Protein AF-A0A9W7EUR8-F1 (afdb_monomer_lite)

pLDDT: mean 83.63, std 13.5, range [36.0, 95.94]

Foldseek 3Di:
DPPCVVVVVVVVLLVVLCVLCVVVVQQFALADDDDPCRVVVSSVQLVVLVVCCLPPVPVVQCDLNHSHQQSSLVSVVCSLCVLVVVLVCLVPPDPPPPPRDDSVVSCVVSVVVVVVVVVVVVVVVVPDDPVCPCRNNDPDHPQNVLVVVLVPDDLVVVVVNLVSCVSCVVCCVPPCVPRVLVSLDVCVVVCVVVVDPSPDPVSVLSDAPSSHDDVVSVVCCVVVVRDHDPPPPPDDPDPVVVVVVVVPD

Secondary structure (DSSP, 8-state):
--THHHHHHHHHHHHHHHHHHHHTT--S-SS---THHHHHHHHHHHHHHHHHHHHH--GGGGSTTTT-HHHHHHHHHHHHHHHHHHHHHHHHH---GGGPPPHHHHHHHHHHHHHHHHHHHHHHHHHS-GGGGGGGT----HHHHHHHHHHHS-TT-HHHHHHHHHH-THHHHHHIIIIIHHHHHHHHHHHHHH--TT--HHHHHHS-GGGS-HHHHHHHHHHH-PPP-GGG-SS---HHHHHHTSTT-

Sequence (249 aa):
MRTSWLLYFLGLDMCLFFLYKIARRDFFYWANFRGIVRLVGSLLLRFCTKFLVNFTMLIQMRHPQEVGGLPFLISILYSVVGTFGSVHLYANHYDGGNSKIDENTLHLVVGSLFAMWFISILTFASVIKRKYLHTFYDTVTASTYNRDWYLRLREDQDDVKSDLLLKHPDMYSRWGDQHVMPWTLNNWERWEEEKPIWFTDSWIEHVPNEYIPYDWRVKYKKTKGRVDNPKKRRGSVGVTELLVGEEER

Organism: NCBI:txid1606541

Structure (mmCIF, N/CA/C/O backbone):
data_AF-A0A9W7EUR8-F1
#
_entry.id   AF-A0A9W7EUR8-F1
#
loop_
_atom_site.group_PDB
_atom_site.id
_atom_site.type_symbol
_atom_site.label_atom_id
_atom_site.label_alt_id
_atom_site.label_comp_id
_atom_site.label_asym_id
_atom_site.label_entity_id
_atom_site.label_seq_id
_atom_site.pdbx_PDB_ins_code
_atom_site.Cartn_x
_atom_site.Cartn_y
_atom_site.Cartn_z
_atom_site.occupancy
_atom_site.B_iso_or_equiv
_atom_site.auth_seq_id
_atom_site.auth_comp_id
_atom_site.auth_asym_id
_atom_site.auth_atom_id
_atom_site.pdbx_PDB_model_num
ATOM 1 N N . MET A 1 1 ? 21.800 -23.368 -21.241 1.00 51.72 1 MET A N 1
ATOM 2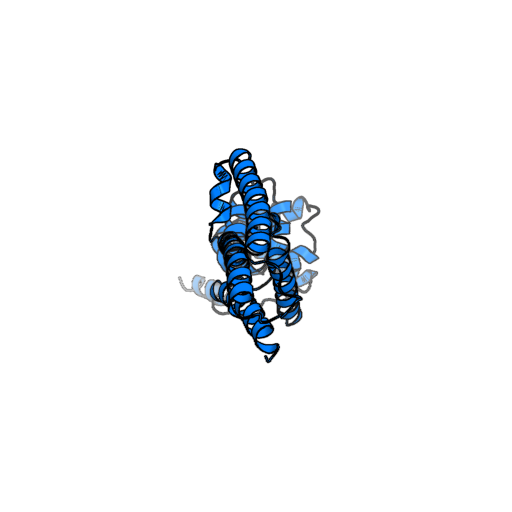 C CA . MET A 1 1 ? 21.737 -22.635 -19.954 1.00 51.72 1 MET A CA 1
ATOM 3 C C . MET A 1 1 ? 20.528 -23.120 -19.166 1.00 51.72 1 MET A C 1
ATOM 5 O O . MET A 1 1 ? 19.440 -23.134 -19.724 1.00 51.72 1 MET A O 1
ATOM 9 N N . ARG A 1 2 ? 20.698 -23.570 -17.913 1.00 53.62 2 ARG A N 1
ATOM 10 C CA . ARG A 1 2 ? 19.573 -24.003 -17.061 1.00 53.62 2 ARG A CA 1
ATOM 11 C C . ARG A 1 2 ? 18.630 -22.820 -16.819 1.00 53.62 2 ARG A C 1
ATOM 13 O O . ARG A 1 2 ? 19.047 -21.813 -16.257 1.00 53.62 2 ARG A O 1
ATOM 20 N N . THR A 1 3 ? 17.361 -22.969 -17.184 1.00 64.62 3 THR A N 1
ATOM 21 C CA . THR A 1 3 ? 16.274 -21.978 -17.044 1.00 64.62 3 THR A CA 1
ATOM 22 C C . THR A 1 3 ? 15.996 -21.551 -15.589 1.00 64.62 3 THR A C 1
ATOM 24 O O . THR A 1 3 ? 15.206 -20.648 -15.341 1.00 64.62 3 THR A O 1
ATOM 27 N N . SER A 1 4 ? 16.659 -22.175 -14.610 1.00 79.06 4 SER A N 1
ATOM 28 C CA . SER A 1 4 ? 16.483 -21.943 -13.172 1.00 79.06 4 SER A CA 1
ATOM 29 C C . SER A 1 4 ? 16.905 -20.547 -12.699 1.00 79.06 4 SER A C 1
ATOM 31 O O . SER A 1 4 ? 16.399 -20.087 -11.682 1.00 79.06 4 SER A O 1
ATOM 33 N N . TRP A 1 5 ? 17.796 -19.851 -13.414 1.00 80.94 5 TRP A N 1
ATOM 34 C CA . TRP A 1 5 ? 18.286 -18.530 -12.991 1.00 80.94 5 TRP A CA 1
ATOM 35 C C . TRP A 1 5 ? 17.163 -17.486 -12.895 1.00 80.94 5 TRP A C 1
ATOM 37 O O . TRP A 1 5 ? 17.135 -16.700 -11.951 1.00 80.94 5 TRP A O 1
ATOM 47 N N . LEU A 1 6 ? 16.200 -17.528 -13.821 1.00 79.44 6 LEU A N 1
ATOM 48 C CA . LEU A 1 6 ? 15.068 -16.603 -13.853 1.00 79.44 6 LEU A CA 1
ATOM 49 C C . LEU A 1 6 ? 14.124 -16.845 -12.669 1.00 79.44 6 LEU A C 1
ATOM 51 O O . LEU A 1 6 ? 13.630 -15.896 -12.064 1.00 79.44 6 LEU A O 1
ATOM 55 N N . LEU A 1 7 ? 13.938 -18.111 -12.282 1.00 83.56 7 LEU A N 1
ATOM 56 C CA . LEU A 1 7 ? 13.178 -18.473 -11.085 1.00 83.56 7 LEU A CA 1
ATOM 57 C C . LEU A 1 7 ? 13.863 -17.972 -9.813 1.00 83.56 7 LEU A C 1
ATOM 59 O O . LEU A 1 7 ? 13.186 -17.452 -8.931 1.00 83.56 7 LEU A O 1
ATOM 63 N N . TYR A 1 8 ? 15.191 -18.078 -9.721 1.00 87.56 8 TYR A N 1
ATOM 64 C CA . TYR A 1 8 ? 15.929 -17.531 -8.581 1.00 87.56 8 TYR A CA 1
ATOM 65 C C . TYR A 1 8 ? 15.846 -16.006 -8.526 1.00 87.56 8 TYR A C 1
ATOM 67 O O . TYR A 1 8 ? 15.645 -15.456 -7.448 1.00 87.56 8 TYR A O 1
ATOM 75 N N . PHE A 1 9 ? 15.940 -15.328 -9.670 1.00 84.38 9 PHE A N 1
ATOM 76 C CA . PHE A 1 9 ? 15.836 -13.872 -9.753 1.00 84.38 9 PHE A CA 1
ATOM 77 C C . PHE A 1 9 ? 14.458 -13.360 -9.309 1.00 84.38 9 PHE A C 1
ATOM 79 O O . PHE A 1 9 ? 14.376 -12.519 -8.413 1.00 84.38 9 PHE A O 1
ATOM 86 N N . LEU A 1 10 ? 13.377 -13.912 -9.871 1.00 85.19 10 LEU A N 1
ATOM 87 C CA . LEU A 1 10 ? 12.006 -13.541 -9.501 1.00 85.19 10 LEU A CA 1
ATOM 88 C C . LEU A 1 10 ? 11.659 -13.971 -8.068 1.00 85.19 10 LEU A C 1
ATOM 90 O O . LEU A 1 10 ? 10.996 -13.239 -7.333 1.00 85.19 10 LEU A O 1
ATOM 94 N N . GLY A 1 11 ? 12.124 -15.152 -7.657 1.00 88.81 11 GLY A N 1
ATOM 95 C CA . GLY A 1 11 ? 11.926 -15.668 -6.308 1.00 88.81 11 GLY A CA 1
ATOM 96 C C . GLY A 1 11 ? 12.620 -14.811 -5.252 1.00 88.81 11 GLY A C 1
ATOM 97 O O . GLY A 1 11 ? 12.035 -14.558 -4.203 1.00 88.81 11 GLY A O 1
ATOM 98 N N . LEU A 1 12 ? 13.829 -14.314 -5.530 1.00 90.88 12 LEU A N 1
ATOM 99 C CA . LEU A 1 12 ? 14.582 -13.470 -4.602 1.00 90.88 12 LEU A CA 1
ATOM 100 C C . LEU A 1 12 ? 13.865 -12.143 -4.318 1.00 90.88 12 LEU A C 1
ATOM 102 O O . LEU A 1 12 ? 13.745 -11.777 -3.151 1.00 90.88 12 LEU A O 1
ATOM 106 N N . ASP A 1 13 ? 13.346 -11.455 -5.342 1.00 90.00 13 ASP A N 1
ATOM 107 C CA . ASP A 1 13 ? 12.567 -10.213 -5.168 1.00 90.00 13 ASP A CA 1
ATOM 108 C C . ASP A 1 13 ? 11.333 -10.442 -4.277 1.00 90.00 13 ASP A C 1
ATOM 110 O O . ASP A 1 13 ? 11.107 -9.717 -3.303 1.00 90.00 13 ASP A O 1
ATOM 114 N N . MET A 1 14 ? 10.579 -11.510 -4.549 1.00 91.75 14 MET A N 1
ATOM 115 C CA . MET A 1 14 ? 9.406 -11.877 -3.751 1.00 91.75 14 MET A CA 1
ATOM 116 C C . MET A 1 14 ? 9.778 -12.229 -2.306 1.00 91.75 14 MET A C 1
ATOM 118 O O . MET A 1 14 ? 9.134 -11.762 -1.364 1.00 91.75 14 MET A O 1
ATOM 122 N N . CYS A 1 15 ? 10.843 -13.007 -2.109 1.00 92.00 15 CYS A N 1
ATOM 123 C CA . CYS A 1 15 ? 11.342 -13.365 -0.784 1.00 92.00 15 CYS A CA 1
ATOM 124 C C . CYS A 1 15 ? 11.775 -12.130 0.013 1.00 92.00 15 CYS A C 1
ATOM 126 O O . CYS A 1 15 ? 11.382 -11.990 1.171 1.00 92.00 15 CYS A O 1
ATOM 128 N N . LEU A 1 16 ? 12.531 -11.210 -0.592 1.00 92.31 16 LEU A N 1
ATOM 129 C CA . LEU A 1 16 ? 12.953 -9.966 0.058 1.00 92.31 16 LEU A CA 1
ATOM 130 C C . LEU A 1 16 ? 11.751 -9.095 0.440 1.00 92.31 16 LEU A C 1
ATOM 132 O O . LEU A 1 16 ? 11.716 -8.552 1.546 1.00 92.31 16 LEU A O 1
ATOM 136 N N . PHE A 1 17 ? 10.736 -9.012 -0.422 1.00 92.06 17 PHE A N 1
ATOM 137 C CA . PHE A 1 17 ? 9.494 -8.303 -0.116 1.00 92.06 17 PHE A CA 1
ATOM 138 C C . PHE A 1 17 ? 8.745 -8.920 1.075 1.00 92.06 17 PHE A C 1
ATOM 140 O O . PHE A 1 17 ? 8.320 -8.201 1.987 1.00 92.06 17 PHE A O 1
ATOM 147 N N . PHE A 1 18 ? 8.612 -10.247 1.120 1.00 92.88 18 PHE A N 1
ATOM 148 C CA . PHE A 1 18 ? 7.973 -10.915 2.253 1.00 92.88 18 PHE A CA 1
ATOM 149 C C . PHE A 1 18 ? 8.774 -10.756 3.542 1.00 92.88 18 PHE A C 1
ATOM 151 O O . PHE A 1 18 ? 8.187 -10.428 4.573 1.00 92.88 18 PHE A O 1
ATOM 158 N N . LEU A 1 19 ? 10.099 -10.906 3.492 1.00 92.81 19 LEU A N 1
ATOM 159 C CA . LEU A 1 19 ? 10.977 -10.670 4.640 1.00 92.81 19 LEU A CA 1
ATOM 160 C C . LEU A 1 19 ? 10.837 -9.239 5.162 1.00 92.81 19 LEU A C 1
ATOM 162 O O . LEU A 1 19 ? 10.690 -9.043 6.367 1.00 92.81 19 LEU A O 1
ATOM 166 N N . TYR A 1 20 ? 10.787 -8.249 4.269 1.00 91.25 20 TYR A N 1
ATOM 167 C CA . TYR A 1 20 ? 10.537 -6.855 4.627 1.00 91.25 20 TYR A CA 1
ATOM 168 C C . TYR A 1 20 ? 9.201 -6.681 5.371 1.00 91.25 20 TYR A C 1
ATOM 170 O O . TYR A 1 20 ? 9.154 -6.040 6.426 1.00 91.25 20 TYR A O 1
ATOM 178 N N . LYS A 1 21 ? 8.113 -7.278 4.869 1.00 90.50 21 LYS A N 1
ATOM 179 C CA . LYS A 1 21 ? 6.789 -7.196 5.511 1.00 90.50 21 LYS A CA 1
ATOM 180 C C . LYS A 1 21 ? 6.738 -7.946 6.847 1.00 90.50 21 LYS A C 1
ATOM 182 O O . LYS A 1 21 ? 6.126 -7.454 7.797 1.00 90.50 21 LYS A O 1
ATOM 187 N N . ILE A 1 22 ? 7.401 -9.097 6.954 1.00 90.38 22 ILE A N 1
ATOM 188 C CA . ILE A 1 22 ? 7.490 -9.880 8.196 1.00 90.38 22 ILE A CA 1
ATOM 189 C C . ILE A 1 22 ? 8.296 -9.121 9.253 1.00 90.38 22 ILE A C 1
ATOM 191 O O . ILE A 1 22 ? 7.820 -8.973 10.380 1.00 90.38 22 ILE A O 1
ATOM 195 N N . ALA A 1 23 ? 9.459 -8.570 8.890 1.00 89.69 23 ALA A N 1
ATOM 196 C CA . ALA A 1 23 ? 10.315 -7.804 9.797 1.00 89.69 23 ALA A CA 1
ATOM 197 C C . ALA A 1 23 ? 9.580 -6.603 10.413 1.00 89.69 23 ALA A C 1
ATOM 199 O O . ALA A 1 23 ? 9.757 -6.288 11.588 1.00 89.69 23 ALA A O 1
ATOM 200 N N . ARG A 1 24 ? 8.683 -5.972 9.646 1.00 85.81 24 ARG A N 1
ATOM 201 C CA . ARG A 1 24 ? 7.856 -4.843 10.102 1.00 85.81 24 ARG A CA 1
ATOM 202 C C . ARG A 1 24 ? 6.551 -5.248 10.790 1.00 85.81 24 ARG A C 1
ATOM 204 O O . ARG A 1 24 ? 5.761 -4.377 11.154 1.00 85.81 24 ARG A O 1
ATOM 211 N N . ARG A 1 25 ? 6.312 -6.551 10.981 1.00 83.94 25 ARG A N 1
ATOM 212 C CA . ARG A 1 25 ? 5.059 -7.102 11.526 1.00 83.94 25 ARG A CA 1
ATOM 213 C C . ARG A 1 25 ? 3.824 -6.610 10.752 1.00 83.94 25 ARG A C 1
ATOM 215 O O . ARG A 1 25 ? 2.797 -6.320 11.362 1.00 83.94 25 ARG A O 1
ATOM 222 N N . ASP A 1 26 ? 3.943 -6.504 9.430 1.00 84.50 26 ASP A N 1
ATOM 223 C CA . ASP A 1 26 ? 2.929 -5.975 8.500 1.00 84.50 26 ASP A CA 1
ATOM 224 C C . ASP A 1 26 ? 2.563 -6.996 7.403 1.00 84.50 26 ASP A C 1
ATOM 226 O O . ASP A 1 26 ? 2.129 -6.666 6.300 1.00 84.50 26 ASP A O 1
ATOM 230 N N . PHE A 1 27 ? 2.799 -8.280 7.677 1.00 84.50 27 PHE A N 1
ATOM 231 C CA . PHE A 1 27 ? 2.571 -9.340 6.700 1.00 84.50 27 PHE A CA 1
ATOM 232 C C . PHE A 1 27 ? 1.080 -9.596 6.456 1.00 84.50 27 PHE A C 1
ATOM 234 O O . PHE A 1 27 ? 0.645 -9.727 5.311 1.00 84.50 27 PHE A O 1
ATOM 241 N N . PHE A 1 28 ? 0.292 -9.638 7.532 1.00 83.94 28 PHE A N 1
ATOM 242 C CA . PHE A 1 28 ? -1.125 -9.961 7.446 1.00 83.94 28 PHE A CA 1
ATOM 243 C C . PHE A 1 28 ? -1.899 -8.887 6.683 1.00 83.94 28 PHE A C 1
ATOM 245 O O . PHE A 1 28 ? -1.690 -7.691 6.881 1.00 83.94 28 PHE A O 1
ATOM 252 N N . TYR A 1 29 ? -2.774 -9.339 5.792 1.00 81.31 29 TYR A N 1
ATOM 253 C CA . TYR A 1 29 ? -3.649 -8.471 5.021 1.00 81.31 29 TYR A CA 1
ATOM 254 C C . TYR A 1 29 ? -4.778 -7.918 5.900 1.00 81.31 29 TYR A C 1
ATOM 256 O O . TYR A 1 29 ? -5.043 -8.442 6.985 1.00 81.31 29 TYR A O 1
ATOM 264 N N . TRP A 1 30 ? -5.434 -6.852 5.440 1.00 73.81 30 TRP A N 1
ATOM 265 C CA . TRP A 1 30 ? -6.499 -6.185 6.195 1.00 73.81 30 TRP A CA 1
ATOM 266 C C . TRP A 1 30 ? -7.770 -7.032 6.333 1.00 73.81 30 TRP A C 1
ATOM 268 O O . TRP A 1 30 ? -8.560 -6.810 7.236 1.00 73.81 30 TRP A O 1
ATOM 278 N N . ALA A 1 31 ? -7.984 -8.022 5.467 1.00 71.62 31 ALA A N 1
ATOM 279 C CA . ALA A 1 31 ? -9.118 -8.925 5.602 1.00 71.62 31 ALA A CA 1
ATOM 280 C C . ALA A 1 31 ? -8.925 -9.861 6.813 1.00 71.62 31 ALA A C 1
ATOM 282 O O . ALA A 1 31 ? -7.999 -10.679 6.863 1.00 71.62 31 ALA A O 1
ATOM 283 N N . ASN A 1 32 ? -9.809 -9.732 7.804 1.00 69.00 32 ASN A N 1
ATOM 284 C CA . ASN A 1 32 ? -9.744 -10.476 9.056 1.00 69.00 32 ASN A CA 1
ATOM 285 C C . ASN A 1 32 ? -10.281 -11.910 8.897 1.00 69.00 32 ASN A C 1
ATOM 287 O O . ASN A 1 32 ? -11.456 -12.185 9.130 1.00 69.00 32 ASN A O 1
ATOM 291 N N . PHE A 1 33 ? -9.404 -12.840 8.521 1.00 74.50 33 PHE A N 1
ATOM 292 C CA . PHE A 1 33 ? -9.697 -14.276 8.549 1.00 74.50 33 PHE A CA 1
ATOM 293 C C . PHE A 1 33 ? -9.166 -14.925 9.837 1.00 74.50 33 PHE A C 1
ATOM 295 O O . PHE A 1 33 ? -8.149 -14.502 10.393 1.00 74.50 33 PHE A O 1
ATOM 302 N N . ARG A 1 34 ? -9.828 -15.986 10.317 1.00 73.38 34 ARG A N 1
ATOM 303 C CA . ARG A 1 34 ? -9.401 -16.741 11.510 1.00 73.38 34 ARG A CA 1
ATOM 304 C C . ARG A 1 34 ? -8.427 -17.872 11.130 1.00 73.38 34 ARG A C 1
ATOM 306 O O . ARG A 1 34 ? -8.598 -18.544 10.117 1.00 73.38 34 ARG A O 1
ATOM 313 N N . GLY A 1 35 ? -7.409 -18.103 11.965 1.00 78.19 35 GLY A N 1
ATOM 314 C CA . GLY A 1 35 ? -6.506 -19.260 11.861 1.00 78.19 35 GLY A CA 1
ATOM 315 C C . GLY A 1 35 ? -5.587 -19.269 10.629 1.00 78.19 35 GLY A C 1
ATOM 316 O O . GLY A 1 35 ? -5.096 -18.227 10.195 1.00 78.19 35 GLY A O 1
ATOM 317 N N . ILE A 1 36 ? -5.335 -20.462 10.072 1.00 83.56 36 ILE A N 1
ATOM 318 C CA . ILE A 1 36 ? -4.386 -20.673 8.961 1.00 83.56 36 ILE A CA 1
ATOM 319 C C . ILE A 1 36 ? -4.816 -19.975 7.663 1.00 83.56 36 ILE A C 1
ATOM 321 O O . ILE A 1 36 ? -3.972 -19.549 6.877 1.00 83.56 36 ILE A O 1
ATOM 325 N N . VAL A 1 37 ? -6.126 -19.772 7.483 1.00 85.31 37 VAL A N 1
ATOM 326 C CA . VAL A 1 37 ? -6.707 -19.053 6.339 1.00 85.31 37 VAL A CA 1
ATOM 327 C C . VAL A 1 37 ? -6.176 -17.624 6.270 1.00 85.31 37 VAL A C 1
ATOM 329 O O . VAL A 1 37 ? -5.901 -17.122 5.185 1.00 85.31 37 VAL A O 1
ATOM 332 N N . ARG A 1 38 ? -5.931 -16.987 7.424 1.00 83.75 38 ARG A N 1
ATOM 333 C CA . ARG A 1 38 ? -5.317 -15.654 7.486 1.00 83.75 38 ARG A CA 1
ATOM 334 C C . ARG A 1 38 ? -3.925 -15.641 6.878 1.00 83.75 38 ARG A C 1
ATOM 336 O O . ARG A 1 38 ? -3.586 -14.707 6.159 1.00 83.75 38 ARG A O 1
ATOM 343 N N . LEU A 1 39 ? -3.119 -16.656 7.183 1.00 85.81 39 LEU A N 1
ATOM 344 C CA . LEU A 1 39 ? -1.749 -16.763 6.693 1.00 85.81 39 LEU A CA 1
ATOM 345 C C . LEU A 1 39 ? -1.736 -17.009 5.183 1.00 85.81 39 LEU A C 1
ATOM 347 O O . LEU A 1 39 ? -1.098 -16.252 4.456 1.00 85.81 39 LEU A O 1
ATOM 351 N N . VAL A 1 40 ? -2.477 -18.021 4.723 1.00 89.06 40 VAL A N 1
ATOM 352 C CA . VAL A 1 40 ? -2.541 -18.398 3.303 1.00 89.06 40 VAL A CA 1
ATOM 353 C C . VAL A 1 40 ? -3.157 -17.277 2.468 1.00 89.06 40 VAL A C 1
ATOM 355 O O . VAL A 1 40 ? -2.580 -16.879 1.460 1.00 89.06 40 VAL A O 1
ATOM 358 N N . GLY A 1 41 ? -4.277 -16.707 2.917 1.00 88.62 41 GLY A N 1
ATOM 359 C CA . GLY A 1 41 ? -4.938 -15.595 2.238 1.00 88.62 41 GLY A CA 1
ATOM 360 C C . GLY A 1 41 ? -4.051 -14.353 2.161 1.00 88.62 41 GLY A C 1
ATOM 361 O O . GLY A 1 41 ? -3.939 -13.749 1.098 1.00 88.62 41 GLY A O 1
ATOM 362 N N . SER A 1 42 ? -3.348 -14.012 3.248 1.00 88.88 42 SER A N 1
ATOM 363 C CA . SER A 1 42 ? -2.397 -12.892 3.225 1.00 88.88 42 SER A CA 1
ATOM 364 C C . SER A 1 42 ? -1.247 -13.158 2.261 1.00 88.88 42 SER A C 1
ATOM 366 O O . SER A 1 42 ? -0.905 -12.278 1.483 1.00 88.88 42 SER A O 1
ATOM 368 N N . LEU A 1 43 ? -0.672 -14.363 2.268 1.00 91.62 43 LEU A N 1
ATOM 369 C CA . LEU A 1 43 ? 0.427 -14.717 1.372 1.00 91.62 43 LEU A CA 1
ATOM 370 C C . LEU A 1 43 ? 0.015 -14.611 -0.102 1.00 91.62 43 LEU A C 1
ATOM 372 O O . LEU A 1 43 ? 0.728 -13.983 -0.881 1.00 91.62 43 LEU A O 1
ATOM 376 N N . LEU A 1 44 ? -1.147 -15.160 -0.468 1.00 92.19 44 LEU A N 1
ATOM 377 C CA . LEU A 1 44 ? -1.661 -15.109 -1.839 1.00 92.19 44 LEU A CA 1
ATOM 378 C C . LEU A 1 44 ? -1.973 -13.678 -2.281 1.00 92.19 44 LEU A C 1
ATOM 380 O O . LEU A 1 44 ? -1.507 -13.254 -3.334 1.00 92.19 44 LEU A O 1
ATOM 384 N N . LEU A 1 45 ? -2.701 -12.905 -1.471 1.00 91.00 45 LEU A N 1
ATOM 385 C CA . LEU A 1 45 ? -3.048 -11.525 -1.821 1.00 91.00 45 LEU A CA 1
ATOM 386 C C . LEU A 1 45 ? -1.801 -10.643 -1.931 1.00 91.00 45 LEU A C 1
ATOM 388 O O . LEU A 1 45 ? -1.680 -9.875 -2.881 1.00 91.00 45 LEU A O 1
ATOM 392 N N . ARG A 1 46 ? -0.833 -10.797 -1.019 1.00 91.56 46 ARG A N 1
ATOM 393 C CA . ARG A 1 46 ? 0.452 -10.079 -1.066 1.00 91.56 46 ARG A CA 1
ATOM 394 C C . ARG A 1 46 ? 1.293 -10.480 -2.279 1.00 91.56 46 ARG A C 1
ATOM 396 O O . ARG A 1 46 ? 1.950 -9.623 -2.864 1.00 91.56 46 ARG A O 1
ATOM 403 N N . PHE A 1 47 ? 1.270 -11.757 -2.661 1.00 92.75 47 PHE A N 1
ATOM 404 C CA . PHE A 1 47 ? 1.918 -12.229 -3.882 1.00 92.75 47 PHE A CA 1
ATOM 405 C C . PHE A 1 47 ? 1.282 -11.587 -5.116 1.00 92.75 47 PHE A C 1
ATOM 407 O O . PHE A 1 47 ? 1.989 -10.994 -5.925 1.00 92.75 47 PHE A O 1
ATOM 414 N N . CYS A 1 48 ? -0.048 -11.641 -5.233 1.00 92.38 48 CYS A N 1
ATOM 415 C CA . CYS A 1 48 ? -0.777 -11.043 -6.349 1.00 92.38 48 CYS A CA 1
ATOM 416 C C . CYS A 1 48 ? -0.525 -9.535 -6.450 1.00 92.38 48 CYS A C 1
ATOM 418 O O . CYS A 1 48 ? -0.257 -9.037 -7.540 1.00 92.38 48 CYS A O 1
ATOM 420 N N . THR A 1 49 ? -0.557 -8.801 -5.336 1.00 91.44 49 THR A N 1
ATOM 421 C CA . THR A 1 49 ? -0.344 -7.346 -5.356 1.00 91.44 49 THR A CA 1
ATOM 422 C C . THR A 1 49 ? 1.093 -6.987 -5.716 1.00 91.44 49 THR A C 1
ATOM 424 O O . THR A 1 49 ? 1.295 -6.108 -6.554 1.00 91.44 49 THR A O 1
ATOM 427 N N . LYS A 1 50 ? 2.100 -7.695 -5.181 1.00 92.06 50 LYS A N 1
ATOM 428 C CA . LYS A 1 50 ? 3.503 -7.491 -5.584 1.00 92.06 50 LYS A CA 1
ATOM 429 C C . LYS A 1 50 ? 3.739 -7.872 -7.044 1.00 92.06 50 LYS A C 1
ATOM 431 O O . LYS A 1 50 ? 4.433 -7.145 -7.748 1.00 92.06 50 LYS A O 1
ATOM 436 N N . PHE A 1 51 ? 3.133 -8.962 -7.514 1.00 91.81 51 PHE A N 1
ATOM 437 C CA . PHE A 1 51 ? 3.198 -9.386 -8.911 1.00 91.81 51 PHE A CA 1
ATOM 438 C C . PHE A 1 51 ? 2.635 -8.297 -9.828 1.00 91.81 51 PHE A C 1
ATOM 440 O O . PHE A 1 51 ? 3.328 -7.836 -10.728 1.00 91.81 51 PHE A O 1
ATOM 447 N N . LEU A 1 52 ? 1.427 -7.803 -9.546 1.00 92.62 52 LEU A N 1
ATOM 448 C CA . LEU A 1 52 ? 0.819 -6.709 -10.306 1.00 92.62 52 LEU A CA 1
ATOM 449 C C . LEU A 1 52 ? 1.704 -5.459 -10.308 1.00 92.62 52 LEU A C 1
ATOM 451 O O . LEU A 1 52 ? 1.950 -4.891 -11.366 1.00 92.62 52 LEU A O 1
ATOM 455 N N . VAL A 1 53 ? 2.246 -5.058 -9.154 1.00 92.25 53 VAL A N 1
ATOM 456 C CA . VAL A 1 53 ? 3.153 -3.901 -9.080 1.00 92.25 53 VAL A CA 1
ATOM 457 C C . VAL A 1 53 ? 4.404 -4.093 -9.933 1.00 92.25 53 VAL A C 1
ATOM 459 O O . VAL A 1 53 ? 4.805 -3.146 -10.605 1.00 92.25 53 VAL A O 1
ATOM 462 N N . ASN A 1 54 ? 4.983 -5.293 -9.963 1.00 89.31 54 ASN A N 1
ATOM 463 C CA . ASN A 1 54 ? 6.172 -5.573 -10.765 1.00 89.31 54 ASN A CA 1
ATOM 464 C C . ASN A 1 54 ? 5.920 -5.461 -12.276 1.00 89.31 54 ASN A C 1
ATOM 466 O O . ASN A 1 54 ? 6.806 -5.015 -12.995 1.00 89.31 54 ASN A O 1
ATOM 470 N N . PHE A 1 55 ? 4.739 -5.856 -12.763 1.00 87.00 55 PHE A N 1
ATOM 471 C CA . PHE A 1 55 ? 4.458 -5.877 -14.206 1.00 87.00 55 PHE A CA 1
ATOM 472 C C . PHE A 1 55 ? 3.742 -4.631 -14.718 1.00 87.00 55 PHE A C 1
ATOM 474 O O . PHE A 1 55 ? 3.991 -4.196 -15.838 1.00 87.00 55 PHE A O 1
ATOM 481 N N . THR A 1 56 ? 2.837 -4.063 -13.925 1.00 88.81 56 THR A N 1
ATOM 482 C CA . THR A 1 56 ? 1.964 -2.971 -14.373 1.00 88.81 56 THR A CA 1
ATOM 483 C C . THR A 1 56 ? 2.254 -1.656 -13.673 1.00 88.81 56 THR A C 1
ATOM 485 O O . THR A 1 56 ? 1.688 -0.635 -14.058 1.00 88.81 56 THR A O 1
ATOM 488 N N . MET A 1 57 ? 3.083 -1.664 -12.622 1.00 87.88 57 MET A N 1
ATOM 489 C CA . MET A 1 57 ? 3.456 -0.462 -11.876 1.00 87.88 57 MET A CA 1
ATOM 490 C C . MET A 1 57 ? 2.233 0.333 -11.376 1.00 87.88 57 MET A C 1
ATOM 492 O O . MET A 1 57 ? 2.224 1.565 -11.346 1.00 87.88 57 MET A O 1
ATOM 496 N N . LEU A 1 58 ? 1.164 -0.376 -10.990 1.00 89.81 58 LEU A N 1
ATOM 497 C CA . LEU A 1 58 ? -0.110 0.237 -10.620 1.00 89.81 58 LEU A CA 1
ATOM 498 C C . LEU A 1 58 ? 0.051 1.136 -9.382 1.00 89.81 58 LEU A C 1
ATOM 500 O O . LEU A 1 58 ? 0.186 0.651 -8.259 1.00 89.81 58 LEU A O 1
ATOM 504 N N . ILE A 1 59 ? -0.022 2.456 -9.584 1.00 87.62 59 ILE A N 1
ATOM 505 C CA . ILE A 1 59 ? 0.249 3.471 -8.546 1.00 87.62 59 ILE A CA 1
ATOM 506 C C . ILE A 1 59 ? -0.684 3.332 -7.332 1.00 87.62 59 ILE A C 1
ATOM 508 O O . ILE A 1 59 ? -0.295 3.652 -6.210 1.00 87.62 59 ILE A O 1
ATOM 512 N N . GLN A 1 60 ? -1.904 2.821 -7.520 1.00 86.94 60 GLN A N 1
ATOM 513 C CA . GLN A 1 60 ? -2.869 2.624 -6.430 1.00 86.94 60 GLN A CA 1
ATOM 514 C C . GLN A 1 60 ? -2.358 1.647 -5.356 1.00 86.94 60 GLN A C 1
ATOM 516 O O . GLN A 1 60 ? -2.619 1.843 -4.170 1.00 86.94 60 GLN A O 1
ATOM 521 N N . MET A 1 61 ? -1.540 0.662 -5.741 1.00 88.44 61 MET A N 1
ATOM 522 C CA . MET A 1 61 ? -0.978 -0.344 -4.828 1.00 88.44 61 MET A CA 1
ATOM 523 C C . MET A 1 61 ? 0.148 0.202 -3.930 1.00 88.44 61 MET A C 1
ATOM 525 O O . MET A 1 61 ? 0.665 -0.513 -3.072 1.00 88.44 61 MET A O 1
ATOM 529 N N . ARG A 1 62 ? 0.505 1.486 -4.074 1.00 89.25 62 ARG A N 1
ATOM 530 C CA . ARG A 1 62 ? 1.423 2.219 -3.183 1.00 89.25 62 ARG A CA 1
ATOM 531 C C . ARG A 1 62 ? 0.867 2.389 -1.765 1.00 89.25 62 ARG A C 1
ATOM 533 O O . ARG A 1 62 ? 1.614 2.730 -0.851 1.00 89.25 62 ARG A O 1
ATOM 540 N N . HIS A 1 63 ? -0.438 2.204 -1.569 1.00 88.94 63 HIS A N 1
ATOM 541 C CA . HIS A 1 63 ? -1.071 2.385 -0.265 1.00 88.94 63 HIS A CA 1
ATOM 542 C C . HIS A 1 63 ? -0.351 1.572 0.839 1.00 88.94 63 HIS A C 1
ATOM 544 O O . HIS A 1 63 ? 0.026 0.428 0.578 1.00 88.94 63 HIS A O 1
ATOM 550 N N . PRO A 1 64 ? -0.157 2.103 2.069 1.00 88.75 64 PRO A N 1
ATOM 551 C CA . PRO A 1 64 ? 0.545 1.389 3.146 1.00 88.75 64 PRO A CA 1
ATOM 552 C C . PRO A 1 64 ? -0.042 0.014 3.483 1.00 88.75 64 PRO A C 1
ATOM 554 O O . PRO A 1 64 ? 0.695 -0.898 3.850 1.00 88.75 64 PRO A O 1
ATOM 557 N N . GLN A 1 65 ? -1.358 -0.152 3.314 1.00 87.31 65 GLN A N 1
ATOM 558 C CA . GLN A 1 65 ? -2.035 -1.439 3.509 1.00 87.31 65 GLN A CA 1
ATOM 559 C C . GLN A 1 65 ? -1.707 -2.468 2.417 1.00 87.31 65 GLN A C 1
ATOM 561 O O . GLN A 1 65 ? -1.850 -3.661 2.667 1.00 87.31 65 GLN A O 1
ATOM 566 N N . GLU A 1 66 ? -1.214 -2.031 1.257 1.00 89.44 66 GLU A N 1
ATOM 567 C CA . GLU A 1 66 ? -0.788 -2.853 0.121 1.00 89.44 66 GLU A CA 1
ATOM 568 C C . GLU A 1 66 ? 0.745 -3.007 0.118 1.00 89.44 66 GLU A C 1
ATOM 570 O O . GLU A 1 66 ? 1.334 -3.527 1.074 1.00 89.44 66 GLU A O 1
ATOM 575 N N . VAL A 1 67 ? 1.434 -2.559 -0.932 1.00 90.81 67 VAL A N 1
ATOM 576 C CA . VAL A 1 67 ? 2.892 -2.690 -1.054 1.00 90.81 67 VAL A CA 1
ATOM 577 C C . VAL A 1 67 ? 3.616 -1.670 -0.168 1.00 90.81 67 VAL A C 1
ATOM 579 O O . VAL A 1 67 ? 4.625 -2.007 0.455 1.00 90.81 67 VAL A O 1
ATOM 582 N N . GLY A 1 68 ? 3.050 -0.470 -0.019 1.00 89.94 68 GLY A N 1
ATOM 583 C CA . GLY A 1 68 ? 3.669 0.668 0.663 1.00 89.94 68 GLY A CA 1
ATOM 584 C C . GLY A 1 68 ? 4.563 1.502 -0.259 1.00 89.94 68 GLY A C 1
ATOM 585 O O . GLY A 1 68 ? 4.964 1.049 -1.330 1.00 89.94 68 GLY A O 1
ATOM 586 N N . GLY A 1 69 ? 4.883 2.727 0.171 1.00 89.94 69 GLY A N 1
ATOM 587 C CA . GLY A 1 69 ? 5.635 3.705 -0.624 1.00 89.94 69 GLY A CA 1
ATOM 588 C C . GLY A 1 69 ? 7.026 3.215 -1.017 1.00 89.94 69 GLY A C 1
ATOM 589 O O . GLY A 1 69 ? 7.298 2.984 -2.194 1.00 89.94 69 GLY A O 1
ATOM 590 N N . LEU A 1 70 ? 7.898 2.989 -0.032 1.00 90.69 70 LEU A N 1
ATOM 591 C CA . LEU A 1 70 ? 9.284 2.599 -0.303 1.00 90.69 70 LEU A CA 1
ATOM 592 C C . LEU A 1 70 ? 9.425 1.305 -1.143 1.00 90.69 70 LEU A C 1
ATOM 594 O O . LEU A 1 70 ? 10.173 1.334 -2.120 1.00 90.69 70 LEU A O 1
ATOM 598 N N . PRO A 1 71 ? 8.729 0.184 -0.854 1.00 91.12 71 PRO A N 1
ATOM 599 C CA . PRO A 1 71 ? 8.839 -1.018 -1.686 1.00 91.12 71 PRO A CA 1
ATOM 600 C C . PRO A 1 71 ? 8.274 -0.825 -3.097 1.00 91.12 71 PRO A C 1
ATOM 602 O O . PRO A 1 71 ? 8.777 -1.431 -4.045 1.00 91.12 71 PRO A O 1
ATOM 605 N N . PHE A 1 72 ? 7.269 0.044 -3.259 1.00 92.62 72 P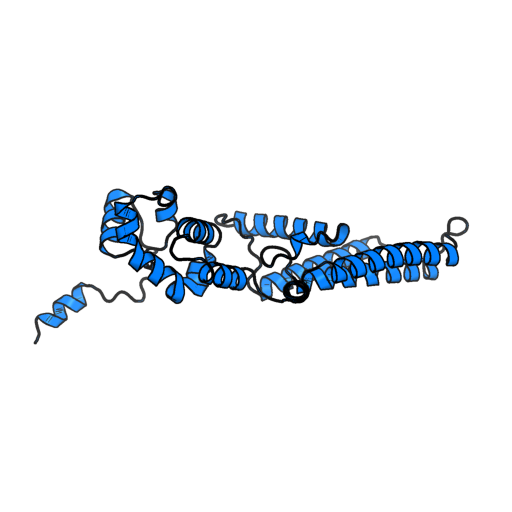HE A N 1
ATOM 606 C CA . PHE A 1 72 ? 6.794 0.453 -4.577 1.00 92.62 72 PHE A CA 1
ATOM 607 C C . PHE A 1 72 ? 7.914 1.168 -5.339 1.00 92.62 72 PHE A C 1
ATOM 609 O O . PHE A 1 72 ? 8.269 0.714 -6.420 1.00 92.62 72 PHE A O 1
ATOM 616 N N . LEU A 1 73 ? 8.550 2.190 -4.750 1.00 91.94 73 LEU A N 1
ATOM 617 C CA . LEU A 1 73 ? 9.673 2.912 -5.365 1.00 91.94 73 LEU A CA 1
ATOM 618 C C . LEU A 1 73 ? 10.848 1.989 -5.724 1.00 91.94 73 LEU A C 1
ATOM 620 O O . LEU A 1 73 ? 11.410 2.104 -6.810 1.00 91.94 73 LEU A O 1
ATOM 624 N N . ILE A 1 74 ? 11.198 1.042 -4.851 1.00 91.44 74 ILE A N 1
ATOM 625 C CA . ILE A 1 74 ? 12.238 0.044 -5.142 1.00 91.44 74 ILE A CA 1
ATOM 626 C C . ILE A 1 74 ? 11.844 -0.812 -6.351 1.00 91.44 74 ILE A C 1
ATOM 628 O O . ILE A 1 74 ? 12.690 -1.069 -7.199 1.00 91.44 74 ILE A O 1
ATOM 632 N N . SER A 1 75 ? 10.570 -1.196 -6.479 1.00 91.81 75 SER A N 1
ATOM 633 C CA . SER A 1 75 ? 10.079 -1.975 -7.628 1.00 91.81 75 SER A CA 1
ATOM 634 C C . SER A 1 75 ? 10.163 -1.180 -8.940 1.00 91.81 75 SER A C 1
ATOM 636 O O . SER A 1 75 ? 10.503 -1.746 -9.980 1.00 91.81 75 SER A O 1
ATOM 638 N N . ILE A 1 76 ? 9.939 0.141 -8.890 1.00 91.00 76 ILE A N 1
ATOM 639 C CA . ILE A 1 76 ? 10.171 1.046 -10.029 1.00 91.00 76 ILE A CA 1
ATOM 640 C C . ILE A 1 76 ? 11.637 0.990 -10.461 1.00 91.00 76 ILE A C 1
ATOM 642 O O . ILE A 1 76 ? 11.939 0.709 -11.619 1.00 91.00 76 ILE A O 1
ATOM 646 N N . LEU A 1 77 ? 12.546 1.257 -9.520 1.00 91.44 77 LEU A N 1
ATOM 647 C CA . LEU A 1 77 ? 13.981 1.316 -9.793 1.00 91.44 77 LEU A CA 1
ATOM 648 C C . LEU A 1 77 ? 14.499 -0.029 -10.294 1.00 91.44 77 LEU A C 1
ATOM 650 O O . LEU A 1 77 ? 15.234 -0.083 -11.275 1.00 91.44 77 LEU A O 1
ATOM 654 N N . TYR A 1 78 ? 14.059 -1.113 -9.662 1.00 90.75 78 TYR A N 1
ATOM 655 C CA . TYR A 1 78 ? 14.368 -2.472 -10.074 1.00 90.75 78 TYR A CA 1
ATOM 656 C C . TYR A 1 78 ? 13.925 -2.753 -11.513 1.00 90.75 78 TYR A C 1
ATOM 658 O O . TYR A 1 78 ? 14.695 -3.329 -12.274 1.00 90.75 78 TYR A O 1
ATOM 666 N N . SER A 1 79 ? 12.740 -2.292 -11.922 1.00 90.12 79 SER A N 1
ATOM 667 C CA . SER A 1 79 ? 12.246 -2.477 -13.294 1.00 90.12 79 SER A CA 1
ATOM 668 C C . SER A 1 79 ? 13.069 -1.684 -14.316 1.00 90.12 79 SER A C 1
ATOM 670 O O . SER A 1 79 ? 13.402 -2.205 -15.381 1.00 90.12 79 SER A O 1
ATOM 672 N N . VAL A 1 80 ? 13.469 -0.452 -13.981 1.00 91.06 80 VAL A N 1
ATOM 673 C CA . VAL A 1 80 ? 14.345 0.370 -14.834 1.00 91.06 80 VAL A CA 1
ATOM 674 C C . VAL A 1 80 ? 15.715 -0.287 -14.991 1.00 91.06 80 VAL A C 1
ATOM 676 O O . VAL A 1 80 ? 16.152 -0.539 -16.113 1.00 91.06 80 VAL A O 1
ATOM 679 N N . VAL A 1 81 ? 16.374 -0.622 -13.878 1.00 91.88 81 VAL A N 1
ATOM 680 C CA . VAL A 1 81 ? 17.695 -1.270 -13.897 1.00 91.88 81 VAL A CA 1
ATOM 681 C C . VAL A 1 81 ? 17.623 -2.633 -14.583 1.00 91.88 81 VAL A C 1
ATOM 683 O O . VAL A 1 81 ? 18.493 -2.958 -15.386 1.00 91.88 81 VAL A O 1
ATOM 686 N N . GLY A 1 82 ? 16.569 -3.409 -14.324 1.00 89.56 82 GLY A N 1
ATOM 687 C CA . GLY A 1 82 ? 16.336 -4.707 -14.951 1.00 89.56 82 GLY A CA 1
ATOM 688 C C . GLY A 1 82 ? 16.190 -4.610 -16.468 1.00 89.56 82 GLY A C 1
ATOM 689 O O . GLY A 1 82 ? 16.741 -5.443 -17.183 1.00 89.56 82 GLY A O 1
ATOM 690 N N . THR A 1 83 ? 15.535 -3.561 -16.971 1.00 90.38 83 THR A N 1
ATOM 691 C CA . THR A 1 83 ? 15.377 -3.335 -18.415 1.00 90.38 83 THR A CA 1
ATOM 692 C C . THR A 1 83 ? 16.735 -3.113 -19.084 1.00 90.38 83 THR A C 1
ATOM 694 O O . THR A 1 83 ? 17.098 -3.861 -19.991 1.00 90.38 83 THR A O 1
ATOM 697 N N . PHE A 1 84 ? 17.542 -2.168 -18.596 1.00 90.94 84 PHE A N 1
ATOM 698 C CA . PHE A 1 84 ? 18.875 -1.914 -19.162 1.00 90.94 84 PHE A CA 1
ATOM 699 C C . PHE A 1 84 ? 19.845 -3.083 -18.947 1.00 90.94 84 PHE A C 1
ATOM 701 O O . PHE A 1 84 ? 20.603 -3.436 -19.850 1.00 90.94 84 PHE A O 1
ATOM 708 N N . GLY A 1 85 ? 19.783 -3.735 -17.784 1.00 90.31 85 GLY A N 1
ATOM 709 C CA . GLY A 1 85 ? 20.561 -4.937 -17.498 1.00 90.31 85 GLY A CA 1
ATOM 710 C C . GLY A 1 85 ? 20.236 -6.080 -18.461 1.00 90.31 85 GLY A C 1
ATOM 711 O O . GLY A 1 85 ? 21.146 -6.760 -18.928 1.00 90.31 85 GLY A O 1
ATOM 712 N N . SER A 1 86 ? 18.961 -6.258 -18.822 1.00 88.19 86 SER A N 1
ATOM 713 C CA . SER A 1 86 ? 18.546 -7.285 -19.784 1.00 88.19 86 SER A CA 1
ATOM 714 C C . SER A 1 86 ? 19.080 -7.024 -21.194 1.00 88.19 86 SER A C 1
ATOM 716 O O . SER A 1 86 ? 19.566 -7.954 -21.834 1.00 88.19 86 SER A O 1
ATOM 718 N N . VAL A 1 87 ? 19.081 -5.763 -21.642 1.00 89.94 87 VAL A N 1
ATOM 719 C CA . VAL A 1 87 ? 19.657 -5.353 -22.932 1.00 89.94 87 VAL A CA 1
ATOM 720 C C . VAL A 1 87 ? 21.159 -5.618 -22.956 1.00 89.94 87 VAL A C 1
ATOM 722 O O . VAL A 1 87 ? 21.662 -6.224 -23.898 1.00 89.94 87 VAL A O 1
ATOM 725 N N . HIS A 1 88 ? 21.866 -5.236 -21.892 1.00 88.31 88 HIS A N 1
ATOM 726 C CA . HIS A 1 88 ? 23.303 -5.471 -21.770 1.00 88.31 88 HIS A CA 1
ATOM 727 C C . HIS A 1 88 ? 23.654 -6.967 -21.763 1.00 88.31 88 HIS A C 1
ATOM 729 O O . HIS A 1 88 ? 24.588 -7.401 -22.439 1.00 88.31 88 HIS A O 1
ATOM 735 N N . LEU A 1 89 ? 22.892 -7.780 -21.025 1.00 87.62 89 LEU A N 1
ATOM 736 C CA . LEU A 1 89 ? 23.074 -9.231 -21.011 1.00 87.62 89 LEU A CA 1
ATOM 737 C C . LEU A 1 89 ? 22.794 -9.848 -22.384 1.00 87.62 89 LEU A C 1
ATOM 739 O O . LEU A 1 89 ? 23.569 -10.697 -22.818 1.00 87.62 89 LEU A O 1
ATOM 743 N N . TYR A 1 90 ? 21.738 -9.407 -23.072 1.00 86.56 90 TYR A N 1
ATOM 744 C CA . TYR A 1 90 ? 21.407 -9.859 -24.423 1.00 86.56 90 TYR A CA 1
ATOM 745 C C . TYR A 1 90 ? 22.517 -9.516 -25.423 1.00 86.56 90 TYR A C 1
ATOM 747 O O . TYR A 1 90 ? 22.980 -10.399 -26.141 1.00 86.56 90 TYR A O 1
ATOM 755 N N . ALA A 1 91 ? 22.998 -8.271 -25.432 1.00 85.88 91 ALA A N 1
ATOM 756 C CA . ALA A 1 91 ? 24.053 -7.833 -26.344 1.00 85.88 91 ALA A CA 1
ATOM 757 C C . ALA A 1 91 ? 25.333 -8.677 -26.195 1.00 85.88 91 ALA A C 1
ATOM 759 O O . ALA A 1 91 ? 25.886 -9.138 -27.199 1.00 85.88 91 ALA A O 1
ATOM 760 N N . ASN A 1 92 ? 25.736 -8.955 -24.949 1.00 85.56 92 ASN A N 1
ATOM 761 C CA . ASN A 1 92 ? 27.017 -9.593 -24.631 1.00 85.56 92 ASN A CA 1
ATOM 762 C C . ASN A 1 92 ? 27.002 -11.126 -24.571 1.00 85.56 92 ASN A C 1
ATOM 764 O O . ASN A 1 92 ? 28.048 -11.734 -24.764 1.00 85.56 92 ASN A O 1
ATOM 768 N N . HIS A 1 93 ? 25.866 -11.759 -24.262 1.00 83.50 93 HIS A N 1
ATOM 769 C CA . HIS A 1 93 ? 25.817 -13.208 -23.991 1.00 83.50 93 HIS A CA 1
ATOM 770 C C . HIS A 1 93 ? 24.914 -13.991 -24.948 1.00 83.50 93 HIS A C 1
ATOM 772 O O . HIS A 1 93 ? 24.858 -15.220 -24.860 1.00 83.50 93 HIS A O 1
ATOM 778 N N . TYR A 1 94 ? 24.170 -13.316 -25.830 1.00 82.25 94 TYR A N 1
ATOM 779 C CA . TYR A 1 94 ? 23.326 -13.986 -26.811 1.00 82.25 94 TYR A CA 1
ATOM 780 C C . TYR A 1 94 ? 24.026 -14.081 -28.170 1.00 82.25 94 TYR A C 1
ATOM 782 O O . TYR A 1 94 ? 24.109 -13.106 -28.924 1.00 82.25 94 TYR A O 1
ATOM 790 N N . ASP A 1 95 ? 24.460 -15.295 -28.503 1.00 75.62 95 ASP A N 1
ATOM 791 C CA . ASP A 1 95 ? 25.016 -15.657 -29.808 1.00 75.62 95 ASP A CA 1
ATOM 792 C C . ASP A 1 95 ? 23.915 -16.257 -30.693 1.00 75.62 95 ASP A C 1
ATOM 794 O O . ASP A 1 95 ? 23.941 -17.420 -31.090 1.00 75.62 95 ASP A O 1
ATOM 798 N N . GLY A 1 96 ? 22.880 -15.462 -30.972 1.00 70.81 96 GLY A N 1
ATOM 799 C CA . GLY A 1 96 ? 21.718 -15.862 -31.778 1.00 70.81 96 GLY A CA 1
ATOM 800 C C . GLY A 1 96 ? 21.965 -16.005 -33.283 1.00 70.81 96 GLY A C 1
ATOM 801 O O . GLY A 1 96 ? 20.997 -16.063 -34.045 1.00 70.81 96 GLY A O 1
ATOM 802 N N . GLY A 1 97 ? 23.223 -16.007 -33.738 1.00 77.19 97 GLY A N 1
ATOM 803 C CA . GLY A 1 97 ? 23.582 -16.014 -35.161 1.00 77.19 97 GLY A CA 1
ATOM 804 C C . GLY A 1 97 ? 22.801 -14.962 -35.963 1.00 77.19 97 GLY A C 1
ATOM 805 O O . GLY A 1 97 ? 22.697 -13.811 -35.550 1.00 77.19 97 GLY A O 1
ATOM 806 N N . ASN A 1 98 ? 22.172 -15.382 -37.066 1.00 70.81 98 ASN A N 1
ATOM 807 C CA . ASN A 1 98 ? 21.378 -14.514 -37.953 1.00 70.81 98 ASN A CA 1
ATOM 808 C C . ASN A 1 98 ? 20.051 -14.007 -37.350 1.00 70.81 98 ASN A C 1
ATOM 810 O O . ASN A 1 98 ? 19.375 -13.197 -37.975 1.00 70.81 98 ASN A O 1
ATOM 814 N N . SER A 1 99 ? 19.650 -14.491 -36.170 1.00 75.88 99 SER A N 1
ATOM 815 C CA . SER A 1 99 ? 18.430 -14.050 -35.469 1.00 75.88 99 SER A CA 1
ATOM 816 C C . SER A 1 99 ? 18.700 -13.013 -34.372 1.00 75.88 99 SER A C 1
ATOM 818 O O . SER A 1 99 ? 17.771 -12.566 -33.696 1.00 75.88 99 SER A O 1
ATOM 820 N N . LYS A 1 100 ? 19.970 -12.628 -34.177 1.00 82.75 100 LYS A N 1
ATOM 821 C CA . LYS A 1 100 ? 20.359 -11.594 -33.218 1.00 82.75 100 LYS A CA 1
ATOM 822 C C . LYS A 1 100 ? 19.856 -10.235 -33.704 1.00 82.75 100 LYS A C 1
ATOM 824 O O . LYS A 1 100 ? 20.149 -9.816 -34.820 1.00 82.75 100 LYS A O 1
ATOM 829 N N . ILE A 1 101 ? 19.092 -9.561 -32.853 1.00 83.94 101 ILE A N 1
ATOM 830 C CA . ILE A 1 101 ? 18.635 -8.197 -33.105 1.00 83.94 101 ILE A CA 1
ATOM 831 C C . ILE A 1 101 ? 19.853 -7.277 -33.033 1.00 83.94 101 ILE A C 1
ATOM 833 O O . ILE A 1 101 ? 20.680 -7.414 -32.130 1.00 83.94 101 ILE A O 1
ATOM 837 N N . ASP A 1 102 ? 19.947 -6.350 -33.985 1.00 87.56 102 ASP A N 1
ATOM 838 C CA . ASP A 1 102 ? 20.983 -5.325 -33.997 1.00 87.56 102 ASP A CA 1
ATOM 839 C C . ASP A 1 102 ? 20.977 -4.521 -32.687 1.00 87.56 102 ASP A C 1
ATOM 841 O O . ASP A 1 102 ? 19.934 -4.066 -32.207 1.00 87.56 102 ASP A O 1
ATOM 845 N N . GLU A 1 103 ? 22.161 -4.351 -32.107 1.00 87.19 103 GLU A N 1
ATOM 846 C CA . GLU A 1 103 ? 22.324 -3.731 -30.797 1.00 87.19 103 GLU A CA 1
ATOM 847 C C . GLU A 1 103 ? 21.875 -2.264 -30.810 1.00 87.19 103 GLU A C 1
ATOM 849 O O . GLU A 1 103 ? 21.180 -1.824 -29.891 1.00 87.19 103 GLU A O 1
ATOM 854 N N . ASN A 1 104 ? 22.194 -1.518 -31.872 1.00 88.62 104 ASN A N 1
ATOM 855 C CA . ASN A 1 104 ? 21.782 -0.119 -31.991 1.00 88.62 104 ASN A CA 1
ATOM 856 C C . ASN A 1 104 ? 20.258 -0.005 -32.045 1.00 88.62 104 ASN A C 1
ATOM 858 O O . ASN A 1 104 ? 19.669 0.817 -31.343 1.00 88.62 104 ASN A O 1
ATOM 862 N N . THR A 1 105 ? 19.610 -0.867 -32.828 1.00 89.81 105 THR A N 1
ATOM 863 C CA . THR A 1 105 ? 18.146 -0.941 -32.902 1.00 89.81 105 THR A CA 1
ATOM 864 C C . THR A 1 105 ? 17.531 -1.256 -31.534 1.00 89.81 105 THR A C 1
ATOM 866 O O . THR A 1 105 ? 16.558 -0.615 -31.133 1.00 89.81 105 THR A O 1
ATOM 869 N N . LEU A 1 106 ? 18.118 -2.190 -30.780 1.00 90.62 106 LEU A N 1
ATOM 870 C CA . LEU A 1 106 ? 17.649 -2.552 -29.442 1.00 90.62 106 LEU A CA 1
ATOM 871 C C . LEU A 1 106 ? 17.752 -1.378 -28.455 1.00 90.62 106 LEU A C 1
ATOM 873 O O . LEU A 1 106 ? 16.766 -1.055 -27.786 1.00 90.62 106 LEU A O 1
ATOM 877 N N . HIS A 1 107 ? 18.906 -0.708 -28.388 1.00 90.69 107 HIS A N 1
ATOM 878 C CA . HIS A 1 107 ? 19.094 0.461 -27.519 1.00 90.69 107 HIS A CA 1
ATOM 879 C C . HIS A 1 107 ? 18.189 1.627 -27.915 1.00 90.69 107 HIS A C 1
ATOM 881 O O . HIS A 1 107 ? 17.657 2.300 -27.034 1.00 90.69 107 HIS A O 1
ATOM 887 N N . LEU A 1 108 ? 17.962 1.851 -29.214 1.00 93.69 108 LEU A N 1
ATOM 888 C CA . LEU A 1 108 ? 17.037 2.879 -29.699 1.00 93.69 108 LEU A CA 1
ATOM 889 C C . LEU A 1 108 ? 15.600 2.601 -29.247 1.00 93.69 108 LEU A C 1
ATOM 891 O O . LEU A 1 108 ? 14.943 3.495 -28.710 1.00 93.69 108 LEU A O 1
ATOM 895 N N . VAL A 1 109 ? 15.116 1.365 -29.409 1.00 93.50 109 VAL A N 1
ATOM 896 C CA . VAL A 1 109 ? 13.761 0.982 -28.982 1.00 93.50 109 VAL A CA 1
ATOM 897 C C . VAL A 1 109 ? 13.618 1.125 -27.467 1.00 93.50 109 VAL A C 1
ATOM 899 O O . VAL A 1 109 ? 12.716 1.827 -27.007 1.00 93.50 109 VAL A O 1
ATOM 902 N N . VAL A 1 110 ? 14.526 0.539 -26.683 1.00 93.88 110 VAL A N 1
ATOM 903 C CA . VAL A 1 110 ? 14.472 0.618 -25.213 1.00 93.88 110 VAL A CA 1
ATOM 904 C C . VAL A 1 110 ? 14.612 2.060 -24.723 1.00 93.88 110 VAL A C 1
ATOM 906 O O . VAL A 1 110 ? 13.846 2.492 -23.862 1.00 93.88 110 VAL A O 1
ATOM 909 N N . GLY A 1 111 ? 15.533 2.830 -25.301 1.00 94.62 111 GLY A N 1
ATOM 910 C CA . GLY A 1 111 ? 15.732 4.240 -24.981 1.00 94.62 111 GLY A CA 1
ATOM 911 C C . GLY A 1 111 ? 14.495 5.087 -25.279 1.00 94.62 111 GLY A C 1
ATOM 912 O O . GLY A 1 111 ? 14.113 5.918 -24.456 1.00 94.62 111 GLY A O 1
ATOM 913 N N . SER A 1 112 ? 13.817 4.839 -26.404 1.00 95.56 112 SER A N 1
ATOM 914 C CA . SER A 1 112 ? 12.582 5.550 -26.763 1.00 95.56 112 SER A CA 1
ATOM 915 C C . SER A 1 112 ? 11.426 5.248 -25.799 1.00 95.56 112 SER A C 1
ATOM 917 O O . SER A 1 112 ? 10.736 6.170 -25.354 1.00 95.56 112 SER A O 1
ATOM 919 N N . LEU A 1 113 ? 11.255 3.982 -25.400 1.00 94.75 113 LEU A N 1
ATOM 920 C CA . LEU A 1 113 ? 10.249 3.571 -24.417 1.00 94.75 113 LEU A CA 1
ATOM 921 C C . LEU A 1 113 ? 10.547 4.159 -23.036 1.00 94.75 113 LEU A C 1
ATOM 923 O O . LEU A 1 113 ? 9.644 4.671 -22.371 1.00 94.75 113 LEU A O 1
ATOM 927 N N . PHE A 1 114 ? 11.817 4.147 -22.624 1.00 94.62 114 PHE A N 1
ATOM 928 C CA . PHE A 1 114 ? 12.252 4.771 -21.379 1.00 94.62 114 PHE A CA 1
ATOM 929 C C . PHE A 1 114 ? 12.000 6.281 -21.387 1.00 94.62 114 PHE A C 1
ATOM 931 O O . PHE A 1 114 ? 11.478 6.810 -20.408 1.00 94.62 114 PHE A O 1
ATOM 938 N N . ALA A 1 115 ? 12.301 6.973 -22.489 1.00 95.75 115 ALA A N 1
ATOM 939 C CA . ALA A 1 115 ? 12.033 8.402 -22.625 1.00 95.75 115 ALA A CA 1
ATOM 940 C C . ALA A 1 115 ? 10.532 8.708 -22.513 1.00 95.75 115 ALA A C 1
ATOM 942 O O . ALA A 1 115 ? 10.144 9.607 -21.768 1.00 95.75 115 ALA A O 1
ATOM 943 N N . MET A 1 116 ? 9.675 7.928 -23.180 1.00 95.56 116 MET A N 1
ATOM 944 C CA . MET A 1 116 ? 8.217 8.075 -23.091 1.00 95.56 116 MET A CA 1
ATOM 945 C C . MET A 1 116 ? 7.702 7.861 -21.659 1.00 95.56 116 MET A C 1
ATOM 947 O O . MET A 1 116 ? 6.907 8.656 -21.146 1.00 95.56 116 MET A O 1
ATOM 951 N N . TRP A 1 117 ? 8.182 6.816 -20.984 1.00 93.19 117 TRP A N 1
ATOM 952 C CA . TRP A 1 117 ? 7.858 6.549 -19.584 1.00 93.19 117 TRP A CA 1
ATOM 953 C C . TRP A 1 117 ? 8.359 7.664 -18.653 1.00 93.19 117 TRP A C 1
ATOM 955 O O . TRP A 1 117 ? 7.621 8.126 -17.783 1.00 93.19 117 TRP A O 1
ATOM 965 N N . PHE A 1 118 ? 9.575 8.166 -18.870 1.00 94.00 118 PHE A N 1
ATOM 966 C CA . PHE A 1 118 ? 10.162 9.236 -18.068 1.00 94.00 118 PHE A CA 1
ATOM 967 C C . PHE A 1 118 ? 9.394 10.553 -18.231 1.00 94.00 118 PHE A C 1
ATOM 969 O O . PHE A 1 118 ? 9.067 11.198 -17.237 1.00 94.00 118 PHE A O 1
ATOM 976 N N . ILE A 1 119 ? 9.008 10.911 -19.459 1.00 95.94 119 ILE A N 1
ATOM 977 C CA . ILE A 1 119 ? 8.129 12.060 -19.731 1.00 95.94 119 ILE A CA 1
ATOM 978 C C . ILE A 1 119 ? 6.776 11.882 -19.025 1.00 95.94 119 ILE A C 1
ATOM 980 O O . ILE A 1 119 ? 6.252 12.832 -18.438 1.00 95.94 119 ILE A O 1
ATOM 984 N N . SER A 1 120 ? 6.227 10.665 -19.003 1.00 92.75 120 SER A N 1
ATOM 985 C CA . SER A 1 120 ? 4.986 10.361 -18.273 1.00 92.75 120 SER A CA 1
ATOM 986 C C . SER A 1 120 ? 5.142 10.561 -16.757 1.00 92.75 120 SER A C 1
ATOM 988 O O . SER A 1 120 ? 4.252 11.102 -16.103 1.00 92.75 120 SER A O 1
ATOM 990 N N . ILE A 1 121 ? 6.296 10.211 -16.183 1.00 90.38 121 ILE A N 1
ATOM 991 C CA . ILE A 1 121 ? 6.597 10.488 -14.771 1.00 90.38 121 ILE A CA 1
ATOM 992 C C . ILE A 1 121 ? 6.780 11.982 -14.514 1.00 90.38 121 ILE A C 1
ATOM 994 O O . ILE A 1 121 ? 6.273 12.482 -13.512 1.00 90.38 121 ILE A O 1
ATOM 998 N N . LEU A 1 122 ? 7.471 12.710 -15.393 1.00 93.00 122 LEU A N 1
ATOM 999 C CA . LEU A 1 122 ? 7.676 14.153 -15.242 1.00 93.00 122 LEU A CA 1
ATOM 1000 C C . LEU A 1 122 ? 6.354 14.923 -15.307 1.00 93.00 122 LEU A C 1
ATOM 1002 O O . LEU A 1 122 ? 6.098 15.800 -14.477 1.00 93.00 122 LEU A O 1
ATOM 1006 N N . THR A 1 123 ? 5.488 14.574 -16.257 1.00 94.31 123 THR A N 1
ATOM 1007 C CA . THR A 1 123 ? 4.140 15.151 -16.358 1.00 94.31 123 THR A CA 1
ATOM 1008 C C . THR A 1 123 ? 3.304 14.805 -15.129 1.00 94.31 123 THR A C 1
ATOM 1010 O O . THR A 1 123 ? 2.723 15.701 -14.517 1.00 94.31 123 THR A O 1
ATOM 1013 N N . PHE A 1 124 ? 3.328 13.551 -14.671 1.00 91.25 124 PHE A N 1
ATOM 1014 C CA . PHE A 1 124 ? 2.671 13.144 -13.428 1.00 91.25 124 PHE A CA 1
ATOM 1015 C C . PHE A 1 124 ? 3.185 13.922 -12.201 1.00 91.25 124 PHE A C 1
ATOM 1017 O O . PHE A 1 124 ? 2.389 14.429 -11.408 1.00 91.25 124 PHE A O 1
ATOM 1024 N N . ALA A 1 125 ? 4.503 14.075 -12.059 1.00 89.38 125 ALA A N 1
ATOM 1025 C CA . ALA A 1 125 ? 5.132 14.824 -10.972 1.00 89.38 125 ALA A CA 1
ATOM 1026 C C . ALA A 1 125 ? 4.798 16.326 -11.016 1.00 89.38 125 ALA A C 1
ATOM 1028 O O . ALA A 1 125 ? 4.768 16.982 -9.974 1.00 89.38 125 ALA A O 1
ATOM 1029 N N . SER A 1 126 ? 4.511 16.858 -12.207 1.00 91.81 126 SER A N 1
ATOM 1030 C CA . SER A 1 126 ? 4.084 18.248 -12.408 1.00 91.81 126 SER A CA 1
ATOM 1031 C C . SER A 1 126 ? 2.609 18.468 -12.049 1.00 91.81 126 SER A C 1
ATOM 1033 O O . SER A 1 126 ? 2.250 19.544 -11.577 1.00 91.81 126 SER A O 1
ATOM 1035 N N . VAL A 1 127 ? 1.758 17.452 -12.241 1.00 94.06 127 VAL A N 1
ATOM 1036 C CA . VAL A 1 127 ? 0.309 17.503 -11.955 1.00 94.06 127 VAL A CA 1
ATOM 1037 C C . VAL A 1 127 ? -0.010 17.183 -10.490 1.00 94.06 127 VAL A C 1
ATOM 1039 O O . VAL A 1 127 ? -0.969 17.712 -9.922 1.00 94.06 127 VAL A O 1
ATOM 1042 N N . ILE A 1 128 ? 0.766 16.307 -9.850 1.00 91.94 128 ILE A N 1
ATOM 1043 C CA . ILE A 1 128 ? 0.477 15.867 -8.485 1.00 91.94 128 ILE A CA 1
ATOM 1044 C C . ILE A 1 128 ? 0.671 16.995 -7.463 1.00 91.94 128 ILE A C 1
ATOM 1046 O O . ILE A 1 128 ? 1.648 17.744 -7.463 1.00 91.94 128 ILE A O 1
ATOM 1050 N N . LYS A 1 129 ? -0.244 17.070 -6.491 1.00 92.62 129 LYS A N 1
ATOM 1051 C CA . LYS A 1 129 ? -0.086 17.948 -5.328 1.00 92.62 129 LYS A CA 1
ATOM 1052 C C . LYS A 1 129 ? 1.183 17.558 -4.561 1.00 92.62 129 LYS A C 1
ATOM 1054 O O . LYS A 1 129 ? 1.250 16.470 -3.984 1.00 92.62 129 LYS A O 1
ATOM 1059 N N . ARG A 1 130 ? 2.146 18.487 -4.479 1.00 89.62 130 ARG A N 1
ATOM 1060 C CA . ARG A 1 130 ? 3.465 18.281 -3.841 1.00 89.62 130 ARG A CA 1
ATOM 1061 C C . ARG A 1 130 ? 3.383 17.695 -2.429 1.00 89.62 130 ARG A C 1
ATOM 1063 O O . ARG A 1 130 ? 4.213 16.871 -2.064 1.00 89.62 130 ARG A O 1
ATOM 1070 N N . LYS A 1 131 ? 2.331 18.035 -1.670 1.00 90.25 131 LYS A N 1
ATOM 1071 C CA . LYS A 1 131 ? 2.060 17.483 -0.331 1.00 90.25 131 LYS A CA 1
ATOM 1072 C C . LYS A 1 131 ? 2.032 15.950 -0.300 1.00 90.25 131 LYS A C 1
ATOM 1074 O O . LYS A 1 131 ? 2.418 15.382 0.712 1.00 90.25 131 LYS A O 1
ATOM 1079 N N . TYR A 1 132 ? 1.618 15.270 -1.371 1.00 86.50 132 TYR A N 1
ATOM 1080 C CA . TYR A 1 132 ? 1.545 13.804 -1.408 1.00 86.50 132 TYR A CA 1
ATOM 1081 C C . TYR A 1 132 ? 2.788 13.134 -1.996 1.00 86.50 132 TYR A C 1
ATOM 1083 O O . TYR A 1 132 ? 2.841 11.909 -2.006 1.00 86.50 132 TYR A O 1
ATOM 1091 N N . LEU A 1 133 ? 3.805 13.874 -2.451 1.00 86.44 133 LEU A N 1
ATOM 1092 C CA . LEU A 1 133 ? 5.019 13.254 -2.996 1.00 86.44 133 LEU A CA 1
ATOM 1093 C C . LEU A 1 133 ? 5.744 12.393 -1.958 1.00 86.44 133 LEU A C 1
ATOM 1095 O O . LEU A 1 133 ? 6.252 11.329 -2.302 1.00 86.44 133 LEU A O 1
ATOM 1099 N N . HIS A 1 134 ? 5.694 12.790 -0.682 1.00 86.62 134 HIS A N 1
ATOM 1100 C CA . HIS A 1 134 ? 6.303 12.009 0.392 1.00 86.62 134 HIS A CA 1
ATOM 1101 C C . HIS A 1 134 ? 5.770 10.578 0.472 1.00 86.62 134 HIS A C 1
ATOM 1103 O O . HIS A 1 134 ? 6.533 9.662 0.744 1.00 86.62 134 HIS A O 1
ATOM 1109 N N . THR A 1 135 ? 4.505 10.353 0.108 1.00 87.94 135 THR A N 1
ATOM 1110 C CA . THR A 1 135 ? 3.879 9.022 0.140 1.00 87.94 135 THR A CA 1
ATOM 1111 C C . THR A 1 135 ? 4.515 8.005 -0.821 1.00 87.94 135 THR A C 1
ATOM 1113 O O . THR A 1 135 ? 4.253 6.812 -0.695 1.00 87.94 135 THR A O 1
ATOM 1116 N N . PHE A 1 136 ? 5.358 8.441 -1.768 1.00 85.94 136 PHE A N 1
ATOM 1117 C CA . PHE A 1 136 ? 6.128 7.546 -2.642 1.00 85.94 136 PHE A CA 1
ATOM 1118 C C . PHE A 1 136 ? 7.386 6.977 -1.998 1.00 85.94 136 PHE A C 1
ATOM 1120 O O . PHE A 1 136 ? 7.775 5.870 -2.345 1.00 85.94 136 PHE A O 1
ATOM 1127 N N . TYR A 1 137 ? 8.018 7.699 -1.078 1.00 87.56 137 TYR A N 1
ATOM 1128 C CA . TYR A 1 137 ? 9.203 7.219 -0.360 1.00 87.56 137 TYR A CA 1
ATOM 1129 C C . TYR A 1 137 ? 8.917 6.942 1.117 1.00 87.56 137 TYR A C 1
ATOM 1131 O O . TYR A 1 137 ? 9.807 6.532 1.861 1.00 87.56 137 TYR A O 1
ATOM 1139 N N . ASP A 1 138 ? 7.673 7.153 1.543 1.00 87.94 138 ASP A N 1
ATOM 1140 C CA . ASP A 1 138 ? 7.261 6.928 2.912 1.00 87.94 138 ASP A CA 1
ATOM 1141 C C . ASP A 1 138 ? 7.366 5.446 3.298 1.00 87.94 138 ASP A C 1
ATOM 1143 O O . ASP A 1 138 ? 7.169 4.520 2.498 1.00 87.94 138 ASP A O 1
ATOM 1147 N N . THR A 1 139 ? 7.695 5.239 4.565 1.00 88.06 139 THR A N 1
ATOM 1148 C CA . THR A 1 139 ? 7.931 3.936 5.182 1.00 88.06 139 THR A CA 1
ATOM 1149 C C . THR A 1 139 ? 6.903 3.612 6.264 1.00 88.06 139 THR A C 1
ATOM 1151 O O . THR A 1 139 ? 7.095 2.652 7.014 1.00 88.06 139 THR A O 1
ATOM 1154 N N . VAL A 1 140 ? 5.805 4.370 6.327 1.00 87.94 140 VAL A N 1
ATOM 1155 C CA . VAL A 1 140 ? 4.672 4.120 7.223 1.00 87.94 140 VAL A CA 1
ATOM 1156 C C . VAL A 1 140 ? 4.131 2.696 7.049 1.00 87.94 140 VAL A C 1
ATOM 1158 O O . VAL A 1 140 ? 3.890 2.219 5.940 1.00 87.94 140 VAL A O 1
ATOM 1161 N N . THR A 1 141 ? 3.941 2.008 8.177 1.00 87.50 141 THR A N 1
ATOM 1162 C CA . THR A 1 141 ? 3.310 0.679 8.222 1.00 87.50 141 THR A CA 1
ATOM 1163 C C . THR A 1 141 ? 1.790 0.797 8.143 1.00 87.50 141 THR A C 1
ATOM 1165 O O . THR A 1 141 ? 1.237 1.817 8.561 1.00 87.50 141 THR A O 1
ATOM 1168 N N . ALA A 1 142 ? 1.092 -0.249 7.685 1.00 86.56 142 ALA A N 1
ATOM 1169 C CA . ALA A 1 142 ? -0.372 -0.239 7.643 1.00 86.56 142 ALA A CA 1
ATOM 1170 C C . ALA A 1 142 ? -0.987 0.058 9.022 1.00 86.56 142 ALA A C 1
ATOM 1172 O O . ALA A 1 142 ? -1.913 0.852 9.137 1.00 86.56 142 ALA A O 1
ATOM 1173 N N . SER A 1 143 ? -0.413 -0.509 10.085 1.00 85.06 143 SER A N 1
ATOM 1174 C CA . SER A 1 143 ? -0.892 -0.312 11.456 1.00 85.06 143 SER A CA 1
ATOM 1175 C C . SER A 1 143 ? -0.747 1.139 11.940 1.00 85.06 143 SER A C 1
ATOM 1177 O O . SER A 1 143 ? -1.672 1.693 12.530 1.00 85.06 143 SER A O 1
ATOM 1179 N N . THR A 1 144 ? 0.387 1.792 11.654 1.00 89.38 144 THR A N 1
ATOM 1180 C CA . THR A 1 144 ? 0.586 3.217 11.977 1.00 89.38 144 THR A CA 1
ATOM 1181 C C . THR A 1 144 ? -0.339 4.104 11.148 1.00 89.38 144 THR A C 1
ATOM 1183 O O . THR A 1 144 ? -0.945 5.026 11.686 1.00 89.38 144 THR A O 1
ATOM 1186 N N . TYR A 1 145 ? -0.504 3.790 9.859 1.00 90.88 145 TYR A N 1
ATOM 1187 C CA . TYR A 1 145 ? -1.441 4.495 8.987 1.00 90.88 145 TYR A CA 1
ATOM 1188 C C . TYR A 1 145 ? -2.877 4.420 9.518 1.00 90.88 145 TYR A C 1
ATOM 1190 O O . TYR A 1 145 ? -3.555 5.442 9.587 1.00 90.88 145 TYR A O 1
ATOM 1198 N N . ASN A 1 146 ? -3.321 3.231 9.936 1.00 90.31 146 ASN A N 1
ATOM 1199 C CA . ASN A 1 146 ? -4.658 3.011 10.484 1.00 90.31 146 ASN A CA 1
ATOM 1200 C C . ASN A 1 146 ? -4.873 3.773 11.794 1.00 90.31 146 ASN A C 1
ATOM 1202 O O . ASN A 1 146 ? -5.923 4.382 11.971 1.00 90.31 146 ASN A O 1
ATOM 1206 N N . ARG A 1 147 ? -3.870 3.806 12.682 1.00 90.00 147 ARG A N 1
ATOM 1207 C CA . ARG A 1 147 ? -3.906 4.648 13.888 1.00 90.00 147 ARG A CA 1
ATOM 1208 C C . ARG A 1 147 ? -4.078 6.120 13.521 1.00 90.00 147 ARG A C 1
ATOM 1210 O O . ARG A 1 147 ? -4.970 6.780 14.040 1.00 90.00 147 ARG A O 1
ATOM 1217 N N . ASP A 1 148 ? -3.245 6.638 12.625 1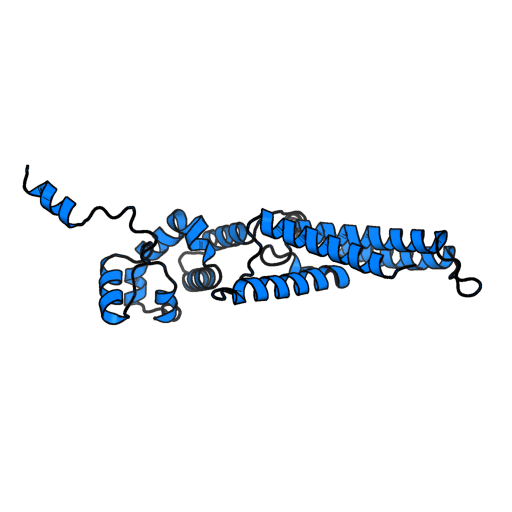.00 91.50 148 ASP A N 1
ATOM 1218 C CA . ASP A 1 148 ? -3.308 8.051 12.247 1.00 91.50 148 ASP A CA 1
ATOM 1219 C C . ASP A 1 148 ? -4.614 8.380 11.521 1.00 91.50 148 ASP A C 1
ATOM 1221 O O . ASP A 1 148 ? -5.126 9.491 11.630 1.00 91.50 148 ASP A O 1
ATOM 1225 N N . TRP A 1 149 ? -5.173 7.425 10.777 1.00 90.38 149 TRP A N 1
ATOM 1226 C CA . TRP A 1 149 ? -6.493 7.568 10.185 1.00 90.38 149 TRP A CA 1
ATOM 1227 C C . TRP A 1 149 ? -7.578 7.622 11.262 1.00 90.38 149 TRP A C 1
ATOM 1229 O O . TRP A 1 149 ? -8.354 8.572 11.253 1.00 90.38 149 TRP A O 1
ATOM 1239 N N . TYR A 1 150 ? -7.560 6.704 12.231 1.00 90.81 150 TYR A N 1
ATOM 1240 C CA . TYR A 1 150 ? -8.481 6.693 13.370 1.00 90.81 150 TYR A CA 1
ATOM 1241 C C . TYR A 1 150 ? -8.470 8.014 14.147 1.00 90.81 150 TYR A C 1
ATOM 1243 O O . TYR A 1 150 ? -9.526 8.564 14.440 1.00 90.81 150 TYR A O 1
ATOM 1251 N N . LEU A 1 151 ? -7.284 8.562 14.423 1.00 90.38 151 LEU A N 1
ATOM 1252 C CA . LEU A 1 151 ? -7.126 9.822 15.158 1.00 90.38 151 LEU A CA 1
ATOM 1253 C C . LEU A 1 151 ? -7.574 11.059 14.370 1.00 90.38 151 LEU A C 1
ATOM 1255 O O . LEU A 1 151 ? -7.867 12.090 14.966 1.00 90.38 151 LEU A O 1
ATOM 1259 N N . ARG A 1 152 ? -7.616 10.978 13.036 1.00 92.56 152 ARG A N 1
ATOM 1260 C CA . ARG A 1 152 ? -8.128 12.057 12.177 1.00 92.56 152 ARG A CA 1
ATOM 1261 C C . ARG A 1 152 ? -9.644 12.008 11.994 1.00 92.56 152 ARG A C 1
ATOM 1263 O O . ARG A 1 152 ? -10.198 12.976 11.475 1.00 92.56 152 ARG A O 1
ATOM 1270 N N . LEU A 1 153 ? -10.299 10.902 12.353 1.00 91.12 153 LEU A N 1
ATOM 1271 C CA . LEU A 1 153 ? -11.753 10.783 12.269 1.00 91.12 153 LEU A CA 1
ATOM 1272 C C . LEU A 1 153 ? -12.407 11.620 13.364 1.00 91.12 153 LEU A C 1
ATOM 1274 O O . LEU A 1 153 ? -12.017 11.568 14.534 1.00 91.12 153 LEU A O 1
ATOM 1278 N N . ARG A 1 154 ? -13.436 12.366 12.971 1.00 87.44 154 ARG A N 1
ATOM 1279 C CA . ARG A 1 154 ? -14.209 13.199 13.891 1.00 87.44 154 ARG A CA 1
ATOM 1280 C C . ARG A 1 154 ? -15.058 12.342 14.841 1.00 87.44 154 ARG A C 1
ATOM 1282 O O . ARG A 1 154 ? -15.178 11.127 14.676 1.00 87.44 154 ARG A O 1
ATOM 1289 N N . GLU A 1 155 ? -15.623 12.968 15.868 1.00 81.19 155 GLU A N 1
ATOM 1290 C CA . GLU A 1 155 ? -16.487 12.295 16.851 1.00 81.19 155 GLU A CA 1
ATOM 1291 C C . GLU A 1 155 ? -17.854 11.885 16.286 1.00 81.19 155 GLU A C 1
ATOM 1293 O O . GLU A 1 155 ? -18.448 10.940 16.786 1.00 81.19 155 GLU A O 1
ATOM 1298 N N . ASP A 1 156 ? -18.324 12.527 15.212 1.00 84.38 156 ASP A N 1
ATOM 1299 C CA . ASP A 1 156 ? -19.560 12.166 14.500 1.00 84.38 156 ASP A CA 1
ATOM 1300 C C . ASP A 1 156 ? -19.399 10.940 13.582 1.00 84.38 156 ASP A C 1
ATOM 1302 O O . ASP A 1 156 ? -20.383 10.429 13.060 1.00 84.38 156 ASP A O 1
ATOM 1306 N N . GLN A 1 157 ? -18.169 10.458 13.377 1.00 89.19 157 GLN A N 1
ATOM 1307 C CA . GLN A 1 157 ? -17.839 9.377 12.437 1.00 89.19 157 GLN A CA 1
ATOM 1308 C C . GLN A 1 157 ? -17.593 8.040 13.148 1.00 89.19 157 GLN A C 1
ATOM 1310 O O . GLN A 1 157 ? -16.626 7.323 12.860 1.00 89.19 157 GLN A O 1
ATOM 1315 N N . ASP A 1 158 ? -18.442 7.726 14.126 1.00 89.81 158 ASP A N 1
ATOM 1316 C CA . ASP A 1 158 ? -18.368 6.477 14.889 1.00 89.81 158 ASP A CA 1
ATOM 1317 C C . ASP A 1 158 ? -18.565 5.243 14.000 1.00 89.81 158 ASP A C 1
ATOM 1319 O O . ASP A 1 158 ? -17.934 4.212 14.223 1.00 89.81 158 ASP A O 1
ATOM 1323 N N . ASP A 1 159 ? -19.370 5.365 12.946 1.00 90.31 159 ASP A N 1
ATOM 1324 C CA . ASP A 1 159 ? -19.567 4.338 11.925 1.00 90.31 159 ASP A CA 1
ATOM 1325 C C . ASP A 1 159 ? -18.246 3.967 11.233 1.00 90.31 159 ASP A C 1
ATOM 1327 O O . ASP A 1 159 ? -17.880 2.790 11.179 1.00 90.31 159 ASP A O 1
ATOM 1331 N N . VAL A 1 160 ? -17.467 4.957 10.794 1.00 90.81 160 VAL A N 1
ATOM 1332 C CA . VAL A 1 160 ? -16.169 4.733 10.140 1.00 90.81 160 VAL A CA 1
ATOM 1333 C C . VAL A 1 160 ? -15.146 4.171 11.127 1.00 90.81 160 VAL A C 1
ATOM 1335 O O . VAL A 1 160 ? -14.371 3.278 10.775 1.00 90.81 160 VAL A O 1
ATOM 1338 N N . LYS A 1 161 ? -15.147 4.648 12.380 1.00 90.94 161 LYS A N 1
ATOM 1339 C CA . LYS A 1 161 ? -14.294 4.092 13.445 1.00 90.94 161 LYS A CA 1
ATOM 1340 C C . LYS A 1 161 ? -14.638 2.630 13.722 1.00 90.94 161 LYS A C 1
ATOM 1342 O O . LYS A 1 161 ? -13.734 1.805 13.860 1.00 90.94 161 LYS A O 1
ATOM 1347 N N . SER A 1 162 ? -15.925 2.298 13.754 1.00 89.19 162 SER A N 1
ATOM 1348 C CA . SER A 1 162 ? -16.405 0.938 13.985 1.00 89.19 162 SER A CA 1
ATOM 1349 C C . SER A 1 162 ? -15.983 -0.023 12.864 1.00 89.19 162 SER A C 1
ATOM 1351 O O . SER A 1 162 ? -15.475 -1.109 13.157 1.00 89.19 162 SER A O 1
ATOM 1353 N N . ASP A 1 163 ? -16.102 0.395 11.598 1.00 88.44 163 ASP A N 1
ATOM 1354 C CA . ASP A 1 163 ? -15.690 -0.382 10.423 1.00 88.44 163 ASP A CA 1
ATOM 1355 C C . ASP A 1 163 ? -14.170 -0.589 10.393 1.00 88.44 163 ASP A C 1
ATOM 1357 O O . ASP A 1 163 ? -13.683 -1.693 10.123 1.00 88.44 163 ASP A O 1
ATOM 1361 N N . LEU A 1 164 ? -13.405 0.443 10.761 1.00 89.00 164 LEU A N 1
ATOM 1362 C CA . LEU A 1 164 ? -11.954 0.343 10.878 1.00 89.00 164 LEU A CA 1
ATOM 1363 C C . LEU A 1 164 ? -11.537 -0.732 11.888 1.00 89.00 164 LEU A C 1
ATOM 1365 O O . LEU A 1 164 ? -10.645 -1.530 11.597 1.00 89.00 164 LEU A O 1
ATOM 1369 N N . LEU A 1 165 ? -12.181 -0.778 13.057 1.00 87.94 165 LEU A N 1
ATOM 1370 C CA . LEU A 1 165 ? -11.863 -1.746 14.111 1.00 87.94 165 LEU A CA 1
ATOM 1371 C C . LEU A 1 165 ? -12.226 -3.183 13.719 1.00 87.94 165 LEU A C 1
ATOM 1373 O O . LEU A 1 165 ? -11.480 -4.108 14.050 1.00 87.94 165 LEU A O 1
ATOM 1377 N N . LEU A 1 166 ? -13.317 -3.379 12.971 1.00 85.69 166 LEU A N 1
ATOM 1378 C CA . LEU A 1 166 ? -13.678 -4.692 12.424 1.00 85.69 166 LEU A CA 1
ATOM 1379 C C . LEU A 1 166 ? -12.631 -5.205 11.430 1.00 85.69 166 LEU A C 1
ATOM 1381 O O . LEU A 1 166 ? -12.250 -6.381 11.464 1.00 85.69 166 LEU A O 1
ATOM 1385 N N . LYS A 1 167 ? -12.157 -4.318 10.549 1.00 84.06 167 LYS A N 1
ATOM 1386 C CA . LYS A 1 167 ? -11.144 -4.637 9.536 1.00 84.06 167 LYS A CA 1
ATOM 1387 C C . LYS A 1 167 ? -9.756 -4.810 10.148 1.00 84.06 167 LYS A C 1
ATOM 1389 O O . LYS A 1 167 ? -8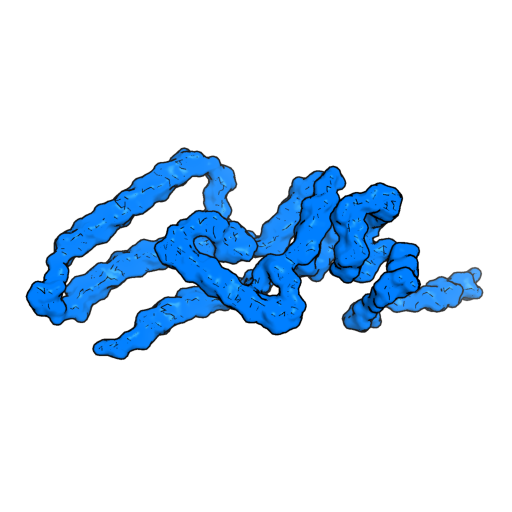.985 -5.648 9.693 1.00 84.06 167 LYS A O 1
ATOM 1394 N N . HIS A 1 168 ? -9.431 -4.082 11.213 1.00 84.94 168 HIS A N 1
ATOM 1395 C CA . HIS A 1 168 ? -8.085 -4.062 11.787 1.00 84.94 168 HIS A CA 1
ATOM 1396 C C . HIS A 1 168 ? -8.059 -4.430 13.278 1.00 84.94 168 HIS A C 1
ATOM 1398 O O . HIS A 1 168 ? -7.820 -3.572 14.130 1.00 84.94 168 HIS A O 1
ATOM 1404 N N . PRO A 1 169 ? -8.198 -5.725 13.629 1.00 79.75 169 PRO A N 1
ATOM 1405 C CA . PRO A 1 169 ? -8.129 -6.171 15.023 1.00 79.75 169 PRO A CA 1
ATOM 1406 C C . PRO A 1 169 ? -6.775 -5.909 15.688 1.00 79.75 169 PRO A C 1
ATOM 1408 O O . PRO A 1 169 ? -6.676 -5.874 16.915 1.00 79.75 169 PRO A O 1
ATOM 1411 N N . ASP A 1 170 ? -5.708 -5.741 14.899 1.00 80.50 170 ASP A N 1
ATOM 1412 C CA . ASP A 1 170 ? -4.387 -5.389 15.417 1.00 80.50 170 ASP A CA 1
ATOM 1413 C C . ASP A 1 170 ? -4.393 -4.030 16.128 1.00 80.50 170 ASP A C 1
ATOM 1415 O O . ASP A 1 170 ? -3.568 -3.822 17.023 1.00 80.50 170 ASP A O 1
ATOM 1419 N N . MET A 1 171 ? -5.358 -3.157 15.813 1.00 85.31 171 MET A N 1
ATOM 1420 C CA . MET A 1 171 ? -5.542 -1.881 16.496 1.00 85.31 171 MET A CA 1
ATOM 1421 C C . MET A 1 171 ? -5.793 -2.047 17.991 1.00 85.31 171 MET A C 1
ATOM 1423 O O . MET A 1 171 ? -5.172 -1.319 18.760 1.00 85.31 171 MET A O 1
ATOM 1427 N N . TYR A 1 172 ? -6.588 -3.037 18.416 1.00 83.94 172 TYR A N 1
ATOM 1428 C CA . TYR A 1 172 ? -6.781 -3.324 19.843 1.00 83.94 172 TYR A CA 1
ATOM 1429 C C . TYR A 1 172 ? -5.448 -3.661 20.518 1.00 83.94 172 TYR A C 1
ATOM 1431 O O . TYR A 1 172 ? -5.089 -3.081 21.533 1.00 83.94 172 TYR A O 1
ATOM 1439 N N . SER A 1 173 ? -4.659 -4.549 19.909 1.00 83.44 173 SER A N 1
ATOM 1440 C CA . SER A 1 173 ? -3.396 -5.005 20.504 1.00 83.44 173 SER A CA 1
ATOM 1441 C C . SER A 1 173 ? -2.284 -3.954 20.558 1.00 83.44 173 SER A C 1
ATOM 1443 O O . SER A 1 173 ? -1.410 -4.050 21.413 1.00 83.44 173 SER A O 1
ATOM 1445 N N . ARG A 1 174 ? -2.267 -2.995 19.624 1.00 83.62 174 ARG A N 1
ATOM 1446 C CA . ARG A 1 174 ? -1.158 -2.038 19.469 1.00 83.62 174 ARG A CA 1
ATOM 1447 C C . ARG A 1 174 ? -1.473 -0.649 20.008 1.00 83.62 174 ARG A C 1
ATOM 1449 O O . ARG A 1 174 ? -0.567 0.021 20.486 1.00 83.62 174 ARG A O 1
ATOM 1456 N N . TRP A 1 175 ? -2.727 -0.224 19.891 1.00 85.00 175 TRP A N 1
ATOM 1457 C CA . TRP A 1 175 ? -3.166 1.148 20.164 1.00 85.00 175 TRP A CA 1
ATOM 1458 C C . TRP A 1 175 ? -4.471 1.200 20.963 1.00 85.00 175 TRP A C 1
ATOM 1460 O O . TRP A 1 175 ? -4.998 2.286 21.212 1.00 85.00 175 TRP A O 1
ATOM 1470 N N . GLY A 1 176 ? -5.008 0.038 21.344 1.00 84.81 176 GLY A N 1
ATOM 1471 C CA . GLY A 1 176 ? -6.329 -0.078 21.935 1.00 84.81 176 GLY A CA 1
ATOM 1472 C C . GLY A 1 176 ? -6.443 0.737 23.210 1.00 84.81 176 GLY A C 1
ATOM 1473 O O . GLY A 1 176 ? -7.331 1.575 23.318 1.00 84.81 176 GLY A O 1
ATOM 1474 N N . ASP A 1 177 ? -5.519 0.537 24.141 1.00 86.19 177 ASP A N 1
ATOM 1475 C CA . ASP A 1 177 ? -5.623 1.089 25.495 1.00 86.19 177 ASP A CA 1
ATOM 1476 C C . ASP A 1 177 ? -5.576 2.624 25.514 1.00 86.19 177 ASP A C 1
ATOM 1478 O O . ASP A 1 177 ? -6.204 3.256 26.356 1.00 86.19 177 ASP A O 1
ATOM 1482 N N . GLN A 1 178 ? -4.875 3.233 24.553 1.00 86.38 178 GLN A N 1
ATOM 1483 C CA . GLN A 1 178 ? -4.695 4.685 24.476 1.00 86.38 178 GLN A CA 1
ATOM 1484 C C . GLN A 1 178 ? -5.833 5.403 23.745 1.00 86.38 178 GLN A C 1
ATOM 1486 O O . GLN A 1 178 ? -6.147 6.544 24.072 1.00 86.38 178 GLN A O 1
ATOM 1491 N N . HIS A 1 179 ? -6.416 4.775 22.721 1.00 87.50 179 HIS A N 1
ATOM 1492 C CA . HIS A 1 179 ? -7.308 5.472 21.786 1.00 87.50 179 HIS A CA 1
ATOM 1493 C C . HIS A 1 179 ? -8.661 4.793 21.600 1.00 87.50 179 HIS A C 1
ATOM 1495 O O . HIS A 1 179 ? -9.673 5.472 21.432 1.00 87.50 179 HIS A O 1
ATOM 1501 N N . VAL A 1 180 ? -8.695 3.461 21.615 1.00 88.56 180 VAL A N 1
ATOM 1502 C CA . VAL A 1 180 ? -9.926 2.699 21.377 1.00 88.56 180 VAL A CA 1
ATOM 1503 C C . VAL A 1 180 ? -10.704 2.534 22.675 1.00 88.56 180 VAL A C 1
ATOM 1505 O O . VAL A 1 180 ? -11.901 2.772 22.679 1.00 88.56 180 VAL A O 1
ATOM 1508 N N . MET A 1 181 ? -10.031 2.198 23.780 1.00 89.81 181 MET A N 1
ATOM 1509 C CA . MET A 1 181 ? -10.659 1.968 25.084 1.00 89.81 181 MET A CA 1
ATOM 1510 C C . MET A 1 181 ? -11.372 3.207 25.630 1.00 89.81 181 MET A C 1
ATOM 1512 O O . MET A 1 181 ? -12.534 3.078 26.003 1.00 89.81 181 MET A O 1
ATOM 1516 N N . PRO A 1 182 ? -10.778 4.416 25.626 1.00 91.81 182 PRO A N 1
ATOM 1517 C CA . PRO A 1 182 ? -11.505 5.599 26.081 1.00 91.81 182 PRO A CA 1
ATOM 1518 C C . PRO A 1 182 ? -12.721 5.902 25.196 1.00 91.81 182 PRO A C 1
ATOM 1520 O O . PRO A 1 182 ? -13.788 6.237 25.699 1.00 91.81 182 PRO A O 1
ATOM 1523 N N . TRP A 1 183 ? -12.586 5.735 23.877 1.00 91.56 183 TRP A N 1
ATOM 1524 C CA . TRP A 1 183 ? -13.678 5.974 22.933 1.00 91.56 183 TRP A CA 1
ATOM 1525 C C . TRP A 1 183 ? -14.826 4.975 23.109 1.00 91.56 183 TRP A C 1
ATOM 1527 O O . TRP A 1 183 ? -15.979 5.396 23.141 1.00 91.56 183 TRP A O 1
ATOM 1537 N N . THR A 1 184 ? -14.541 3.678 23.268 1.00 90.44 184 THR A N 1
ATOM 1538 C CA . THR A 1 184 ? -15.594 2.681 23.490 1.00 90.44 184 THR A CA 1
ATOM 1539 C C . THR A 1 184 ? -16.266 2.864 24.841 1.00 90.44 184 THR A C 1
ATOM 1541 O O . THR A 1 184 ? -17.485 2.788 24.906 1.00 90.44 184 THR A O 1
ATOM 1544 N N . LEU A 1 185 ? -15.509 3.129 25.910 1.00 91.19 185 LEU A N 1
ATOM 1545 C CA . LEU A 1 185 ? -16.075 3.281 27.252 1.00 91.19 185 LEU A CA 1
ATOM 1546 C C . LEU A 1 185 ? -16.958 4.529 27.375 1.00 91.19 185 LEU A C 1
ATOM 1548 O O . LEU A 1 185 ? -18.031 4.438 27.962 1.00 91.19 185 LEU A O 1
ATOM 1552 N N . ASN A 1 186 ? -16.549 5.656 26.785 1.00 92.19 186 ASN A N 1
ATOM 1553 C CA . ASN A 1 186 ? -17.288 6.918 26.891 1.00 92.19 186 ASN A CA 1
ATOM 1554 C C . ASN A 1 186 ? -18.565 6.955 26.039 1.00 92.19 186 ASN A C 1
ATOM 1556 O O . ASN A 1 186 ? -19.490 7.685 26.373 1.00 92.19 186 ASN A O 1
ATOM 1560 N N . ASN A 1 187 ? -18.620 6.200 24.937 1.00 92.00 187 ASN A N 1
ATOM 1561 C CA . ASN A 1 187 ? -19.751 6.241 24.004 1.00 92.00 187 ASN A CA 1
ATOM 1562 C C . ASN A 1 187 ? -20.702 5.039 24.125 1.00 92.00 187 ASN A C 1
ATOM 1564 O O . ASN A 1 187 ? -21.752 5.036 23.485 1.00 92.00 187 ASN A O 1
ATOM 1568 N N . TRP A 1 188 ? -20.367 4.022 24.930 1.00 92.56 188 TRP A N 1
ATOM 1569 C CA . TRP A 1 188 ? -21.135 2.771 24.975 1.00 92.56 188 TRP A CA 1
ATOM 1570 C C . TRP A 1 188 ? -22.602 2.968 25.367 1.00 92.56 188 TRP A C 1
ATOM 1572 O O . TRP A 1 188 ? -23.485 2.348 24.781 1.00 92.56 188 TRP A O 1
ATOM 1582 N N . GLU A 1 189 ? -22.856 3.817 26.364 1.00 92.56 189 GLU A N 1
ATOM 1583 C CA . GLU A 1 189 ? -24.208 4.113 26.851 1.00 92.56 189 GLU A CA 1
ATOM 1584 C C . GLU A 1 189 ? -25.054 4.756 25.747 1.00 92.56 189 GLU A C 1
ATOM 1586 O O . GLU A 1 189 ? -26.115 4.233 25.408 1.00 92.56 189 GLU A O 1
ATOM 1591 N N . ARG A 1 190 ? -24.503 5.780 25.078 1.00 93.31 190 ARG A N 1
ATOM 1592 C CA . ARG A 1 190 ? -25.121 6.419 23.909 1.00 93.31 190 ARG A CA 1
ATOM 1593 C C . ARG A 1 190 ? -25.459 5.405 22.815 1.00 93.31 190 ARG A C 1
ATOM 1595 O O . ARG A 1 190 ? -26.551 5.445 22.261 1.00 93.31 190 ARG A O 1
ATOM 1602 N N . TRP A 1 191 ? -24.552 4.481 22.494 1.00 92.94 191 TRP A N 1
ATOM 1603 C CA . TRP A 1 191 ? -24.799 3.491 21.439 1.00 92.94 191 TRP A CA 1
ATOM 1604 C C . TRP A 1 191 ? -25.893 2.480 21.794 1.00 92.94 191 TRP A C 1
ATOM 1606 O O . TRP A 1 191 ? -26.599 2.023 20.897 1.00 92.94 191 TRP A O 1
ATOM 1616 N N . GLU A 1 192 ? -26.070 2.128 23.068 1.00 91.69 192 GLU A N 1
ATOM 1617 C CA . GLU A 1 192 ? -27.175 1.251 23.471 1.00 91.69 192 GLU A CA 1
ATOM 1618 C C . GLU A 1 192 ? -28.532 1.982 23.426 1.00 91.69 192 GLU A C 1
ATOM 1620 O O . GLU A 1 192 ? -29.549 1.357 23.102 1.00 91.69 192 GLU A O 1
ATOM 1625 N N . GLU A 1 193 ? -28.555 3.287 23.706 1.00 92.38 193 GLU A N 1
ATOM 1626 C CA . GLU A 1 193 ? -29.756 4.125 23.591 1.00 92.38 193 GLU A CA 1
ATOM 1627 C C . GLU A 1 193 ? -30.142 4.378 22.128 1.00 92.38 193 GLU A C 1
ATOM 1629 O O . GLU A 1 193 ? -31.273 4.100 21.723 1.00 92.38 193 GLU A O 1
ATOM 1634 N N . GLU A 1 194 ? -29.194 4.860 21.322 1.00 92.38 194 GLU A N 1
ATOM 1635 C CA . GLU A 1 194 ? -29.417 5.245 19.923 1.00 92.38 194 GLU A CA 1
ATOM 1636 C C . GLU A 1 194 ? -29.511 4.039 18.978 1.00 92.38 194 GLU A C 1
ATOM 1638 O O . GLU A 1 194 ? -30.132 4.133 17.919 1.00 92.38 194 GLU A O 1
ATOM 1643 N N . LYS A 1 195 ? -28.895 2.905 19.345 1.00 90.38 195 LYS A N 1
ATOM 1644 C CA . LYS A 1 195 ? -28.783 1.676 18.534 1.00 90.38 195 LYS A CA 1
ATOM 1645 C C . LYS A 1 195 ? -28.395 1.959 17.079 1.00 90.38 195 LYS A C 1
ATOM 1647 O O . LYS A 1 195 ? -29.163 1.652 16.159 1.00 90.38 195 LYS A O 1
ATOM 1652 N N . PRO A 1 196 ? -27.203 2.531 16.838 1.00 91.44 196 PRO A N 1
ATOM 1653 C CA . PRO A 1 196 ? -26.779 2.855 15.488 1.00 91.44 196 PRO A CA 1
ATOM 1654 C C . PRO A 1 196 ? -26.647 1.584 14.636 1.00 91.44 196 PRO A C 1
ATOM 1656 O O . PRO A 1 196 ? -26.337 0.505 15.137 1.00 91.44 196 PRO A O 1
ATOM 1659 N N . ILE A 1 197 ? -26.849 1.718 13.322 1.00 90.81 197 ILE A N 1
ATOM 1660 C CA . ILE A 1 197 ? -26.966 0.592 12.369 1.00 90.81 197 ILE A CA 1
ATOM 1661 C C . ILE A 1 197 ? -25.760 -0.364 12.426 1.00 90.81 197 ILE A C 1
ATOM 1663 O O . ILE A 1 197 ? -25.903 -1.569 12.226 1.00 90.81 197 ILE A O 1
ATOM 1667 N N . TRP A 1 198 ? -24.567 0.162 12.703 1.00 90.50 198 TRP A N 1
ATOM 1668 C CA . TRP A 1 198 ? -23.333 -0.618 12.788 1.00 90.50 198 TRP A CA 1
ATOM 1669 C C . TRP A 1 198 ? -23.177 -1.375 14.123 1.00 90.50 198 TRP A C 1
ATOM 1671 O O . TRP A 1 198 ? -22.463 -2.381 14.168 1.00 90.50 198 TRP A O 1
ATOM 1681 N N . PHE A 1 199 ? -23.862 -0.951 15.194 1.00 91.62 199 PHE A N 1
ATOM 1682 C CA . PHE A 1 199 ? -23.783 -1.525 16.545 1.00 91.62 199 PHE A CA 1
ATOM 1683 C C . PHE A 1 199 ? -24.645 -2.789 16.662 1.00 91.62 199 PHE A C 1
ATOM 1685 O O . PHE A 1 199 ? -25.653 -2.867 17.361 1.00 91.62 199 PHE A O 1
ATOM 1692 N N . THR A 1 200 ? -24.240 -3.806 15.910 1.00 88.75 200 THR A N 1
ATOM 1693 C CA . THR A 1 200 ? -24.902 -5.112 15.848 1.00 88.75 200 THR A CA 1
ATOM 1694 C C . THR A 1 200 ? -24.320 -6.090 16.866 1.00 88.75 200 THR A C 1
ATOM 1696 O O . THR A 1 200 ? -23.187 -5.941 17.328 1.00 88.75 200 THR A O 1
ATOM 1699 N N . ASP A 1 201 ? -25.051 -7.165 17.165 1.00 86.44 201 ASP A N 1
ATOM 1700 C CA . ASP A 1 201 ? -24.569 -8.249 18.032 1.00 86.44 201 ASP A CA 1
ATOM 1701 C C . ASP A 1 201 ? -23.246 -8.853 17.538 1.00 86.44 201 ASP A C 1
ATOM 1703 O O . ASP A 1 201 ? -22.352 -9.124 18.340 1.00 86.44 201 ASP A O 1
ATOM 1707 N N . SER A 1 202 ? -23.098 -8.971 16.214 1.00 85.88 202 SER A N 1
ATOM 1708 C CA . SER A 1 202 ? -21.865 -9.412 15.555 1.00 85.88 202 SER A CA 1
ATOM 1709 C C . SER A 1 202 ? -20.709 -8.436 15.786 1.00 85.88 202 SER A C 1
ATOM 1711 O O . SER A 1 202 ? -19.595 -8.859 16.101 1.00 85.88 202 SER A O 1
ATOM 1713 N N . TRP A 1 203 ? -20.955 -7.125 15.685 1.00 88.25 203 TRP A N 1
ATOM 1714 C CA . TRP A 1 203 ? -19.932 -6.120 15.984 1.00 88.25 203 TRP A CA 1
ATOM 1715 C C . TRP A 1 203 ? -19.481 -6.217 17.440 1.00 88.25 203 TRP A C 1
ATOM 1717 O O . TRP A 1 203 ? -18.284 -6.326 17.711 1.00 88.25 203 TRP A O 1
ATOM 1727 N N . ILE A 1 204 ? -20.441 -6.282 18.369 1.00 87.69 204 ILE A N 1
ATOM 1728 C CA . ILE A 1 204 ? -20.165 -6.410 19.801 1.00 87.69 204 ILE A CA 1
ATOM 1729 C C . ILE A 1 204 ? -19.309 -7.654 20.052 1.00 87.69 204 ILE A C 1
ATOM 1731 O O . ILE A 1 204 ? -18.340 -7.566 20.803 1.00 87.69 204 ILE A O 1
ATOM 1735 N N . GLU A 1 205 ? -19.592 -8.802 19.419 1.00 84.81 205 GLU A N 1
ATOM 1736 C CA . GLU A 1 205 ? -18.790 -10.036 19.532 1.00 84.81 205 GLU A CA 1
ATOM 1737 C C . GLU A 1 205 ? -17.294 -9.808 19.253 1.00 84.81 205 GLU A C 1
ATOM 1739 O O . GLU A 1 205 ? -16.448 -10.349 19.968 1.00 84.81 205 GLU A O 1
ATOM 1744 N N . HIS A 1 206 ? -16.948 -8.939 18.304 1.00 84.31 206 HIS A N 1
ATOM 1745 C CA . HIS A 1 206 ? -15.558 -8.667 17.925 1.00 84.31 206 HIS A CA 1
ATOM 1746 C C . HIS A 1 206 ? -14.798 -7.752 18.902 1.00 84.31 206 HIS A C 1
ATOM 1748 O O . HIS A 1 206 ? -13.566 -7.784 18.921 1.00 84.31 206 HIS A O 1
ATOM 1754 N N . VAL A 1 207 ? -15.491 -6.975 19.741 1.00 87.31 207 VAL A N 1
ATOM 1755 C CA . VAL A 1 207 ? -14.864 -6.029 20.683 1.00 87.31 207 VAL A CA 1
ATOM 1756 C C . VAL A 1 207 ? -14.308 -6.759 21.913 1.00 87.31 207 VAL A C 1
ATOM 1758 O O . VAL A 1 207 ? -15.078 -7.380 22.638 1.00 87.31 207 VAL A O 1
ATOM 1761 N N . PRO A 1 208 ? -13.010 -6.697 22.253 1.00 86.19 208 PRO A N 1
ATOM 1762 C CA . PRO A 1 208 ? -12.506 -7.415 23.424 1.00 86.19 208 PRO A CA 1
ATOM 1763 C C . PRO A 1 208 ? -13.154 -6.919 24.729 1.00 86.19 208 PRO A C 1
ATOM 1765 O O . PRO A 1 208 ? -13.467 -5.741 24.866 1.00 86.19 208 PRO A O 1
ATOM 1768 N N . ASN A 1 209 ? -13.331 -7.810 25.713 1.00 85.81 209 ASN A N 1
ATOM 1769 C CA . ASN A 1 209 ? -14.085 -7.495 26.939 1.00 85.81 209 ASN A CA 1
ATOM 1770 C C . ASN A 1 209 ? -13.506 -6.288 27.690 1.00 85.81 209 ASN A C 1
ATOM 1772 O O . ASN A 1 209 ? -14.250 -5.512 28.265 1.00 85.81 209 ASN A O 1
ATOM 1776 N N . GLU A 1 210 ? -12.194 -6.074 27.660 1.00 85.56 210 GLU A N 1
ATOM 1777 C CA . GLU A 1 210 ? -11.543 -4.931 28.320 1.00 85.56 210 GLU A CA 1
ATOM 1778 C C . GLU A 1 210 ? -12.087 -3.569 27.839 1.00 85.56 210 GLU A C 1
ATOM 1780 O O . GLU A 1 210 ? -12.120 -2.621 28.615 1.00 85.56 210 GLU A O 1
ATOM 1785 N N . TYR A 1 211 ? -12.610 -3.505 26.611 1.00 87.75 211 TYR A N 1
ATOM 1786 C CA . TYR A 1 211 ? -13.086 -2.287 25.948 1.00 87.75 211 TYR A CA 1
ATOM 1787 C C . TYR A 1 211 ? -14.587 -2.019 26.154 1.00 87.75 211 TYR A C 1
ATOM 1789 O O . TYR A 1 211 ? -15.099 -1.021 25.655 1.00 87.75 211 TYR A O 1
ATOM 1797 N N . ILE A 1 212 ? -15.298 -2.897 26.867 1.00 89.50 212 ILE A N 1
ATOM 1798 C CA . ILE A 1 212 ? -16.737 -2.780 27.147 1.00 89.50 212 ILE A CA 1
ATOM 1799 C C . ILE A 1 212 ? -16.925 -2.401 28.627 1.00 89.50 212 ILE A C 1
ATOM 1801 O O . ILE A 1 212 ? -16.289 -3.040 29.476 1.00 89.50 212 ILE A O 1
ATOM 1805 N N . PRO A 1 213 ? -17.800 -1.436 28.981 1.00 91.62 213 PRO A N 1
ATOM 1806 C CA . PRO A 1 213 ? -18.049 -1.106 30.384 1.00 91.62 213 PRO A CA 1
ATOM 1807 C C . PRO A 1 213 ? -18.634 -2.287 31.165 1.00 91.62 213 PRO A C 1
ATOM 1809 O O . PRO A 1 213 ? -19.312 -3.155 30.609 1.00 91.62 213 PRO A O 1
ATOM 1812 N N . TYR A 1 214 ? -18.360 -2.339 32.470 1.00 86.81 214 TYR A N 1
ATOM 1813 C CA . TYR A 1 214 ? -18.618 -3.521 33.297 1.00 86.81 214 TYR A CA 1
ATOM 1814 C C . TYR A 1 214 ? -20.079 -3.990 33.273 1.00 86.81 214 TYR A C 1
ATOM 1816 O O . TYR A 1 214 ? -20.323 -5.181 33.065 1.00 86.81 214 TYR A O 1
ATOM 1824 N N . ASP A 1 215 ? -21.035 -3.072 33.387 1.00 87.31 215 ASP A N 1
ATOM 1825 C CA . ASP A 1 215 ? -22.463 -3.410 33.435 1.00 87.31 215 ASP A CA 1
ATOM 1826 C C . ASP A 1 215 ? -22.928 -4.081 32.139 1.00 87.31 215 ASP A C 1
ATOM 1828 O O . ASP A 1 215 ? -23.579 -5.134 32.148 1.00 87.31 215 ASP A O 1
ATOM 1832 N N . TRP A 1 216 ? -22.477 -3.545 31.004 1.00 87.88 216 TRP A N 1
ATOM 1833 C CA . TRP A 1 216 ? -22.747 -4.102 29.684 1.00 87.88 216 TRP A CA 1
ATOM 1834 C C . TRP A 1 216 ? -22.058 -5.453 29.477 1.00 87.88 216 TRP A C 1
ATOM 1836 O O . TRP A 1 216 ? -22.652 -6.358 28.888 1.00 87.88 216 TRP A O 1
ATOM 1846 N N . ARG A 1 217 ? -20.855 -5.668 30.028 1.00 84.75 217 ARG A N 1
ATOM 1847 C CA . ARG A 1 217 ? -20.199 -6.992 29.999 1.00 84.75 217 ARG A CA 1
ATOM 1848 C C . ARG A 1 217 ? -21.027 -8.052 30.697 1.00 84.75 217 ARG A C 1
ATOM 1850 O O . ARG A 1 217 ? -21.217 -9.136 30.143 1.00 84.75 217 ARG A O 1
ATOM 1857 N N . VAL A 1 218 ? -21.528 -7.748 31.892 1.00 84.06 218 VAL A N 1
ATOM 1858 C CA . VAL A 1 218 ? -22.376 -8.672 32.653 1.00 84.06 218 VAL A CA 1
ATOM 1859 C C . VAL A 1 218 ? -23.674 -8.938 31.887 1.00 84.06 218 VAL A C 1
ATOM 1861 O O . VAL A 1 218 ? -24.073 -10.101 31.755 1.00 84.06 218 VAL A O 1
ATOM 1864 N N . LYS A 1 219 ? -24.288 -7.896 31.307 1.00 86.62 219 LYS A N 1
ATOM 1865 C CA . LYS A 1 219 ? -25.479 -8.021 30.451 1.00 86.62 219 LYS A CA 1
ATOM 1866 C C . LYS A 1 219 ? -25.223 -8.948 29.262 1.00 86.62 219 LYS A C 1
ATOM 1868 O O . LYS A 1 219 ? -25.974 -9.905 29.073 1.00 86.62 219 LYS A O 1
ATOM 1873 N N . TYR A 1 220 ? -24.168 -8.724 28.479 1.00 86.12 220 TYR A N 1
ATOM 1874 C CA . TYR A 1 220 ? -23.876 -9.521 27.280 1.00 86.12 220 TYR A CA 1
ATOM 1875 C C . TYR A 1 220 ? -23.386 -10.937 27.599 1.00 86.12 220 TYR A C 1
ATOM 1877 O O . TYR A 1 220 ? -23.656 -11.858 26.834 1.00 86.12 220 TYR A O 1
ATOM 1885 N N . LYS A 1 221 ? -22.738 -11.162 28.746 1.00 82.56 221 LYS A N 1
ATOM 1886 C CA . LYS A 1 221 ? -22.411 -12.517 29.215 1.00 82.56 221 LYS A CA 1
ATOM 1887 C C . LYS A 1 221 ? -23.671 -13.339 29.489 1.00 82.56 221 LYS A C 1
ATOM 1889 O O . LYS A 1 221 ? -23.736 -14.497 29.087 1.00 82.56 221 LYS A O 1
ATOM 1894 N N . LYS A 1 222 ? -24.683 -12.731 30.119 1.00 77.56 222 LYS A N 1
ATOM 1895 C CA . LYS A 1 222 ? -25.971 -1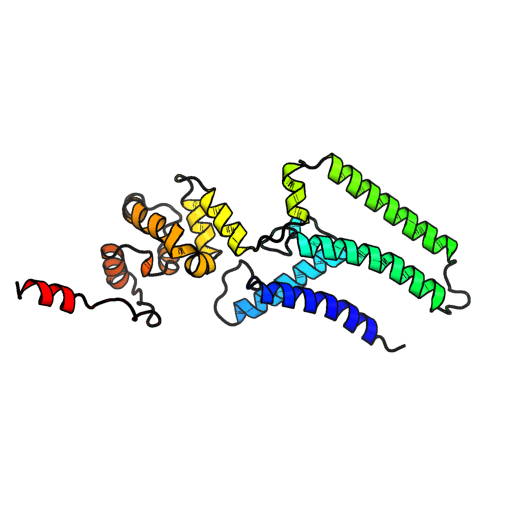3.381 30.420 1.00 77.56 222 LYS A CA 1
ATOM 1896 C C . LYS A 1 222 ? -26.865 -13.551 29.188 1.00 77.56 222 LYS A C 1
ATOM 1898 O O . LYS A 1 222 ? -27.523 -14.572 29.061 1.00 77.56 222 LYS A O 1
ATOM 1903 N N . THR A 1 223 ? -26.898 -12.560 28.297 1.00 77.62 223 THR A N 1
ATOM 1904 C CA . THR A 1 223 ? -27.837 -12.525 27.157 1.00 77.62 223 THR A CA 1
ATOM 1905 C C . THR A 1 223 ? -27.277 -13.132 25.874 1.00 77.62 223 THR A C 1
ATOM 1907 O O . THR A 1 223 ? -28.027 -13.731 25.112 1.00 77.62 223 THR A O 1
ATOM 1910 N N . LYS A 1 224 ? -25.968 -12.996 25.631 1.00 76.62 224 LYS A N 1
ATOM 1911 C CA . LYS A 1 224 ? -25.312 -13.350 24.359 1.00 76.62 224 LYS A CA 1
ATOM 1912 C C . LYS A 1 224 ? -24.232 -14.427 24.508 1.00 76.62 224 LYS A C 1
ATOM 1914 O O . LYS A 1 224 ? -23.498 -14.690 23.565 1.00 76.62 224 LYS A O 1
ATOM 1919 N N . GLY A 1 225 ? -24.089 -15.029 25.694 1.00 67.00 225 GLY A N 1
ATOM 1920 C CA . GLY A 1 225 ? -23.155 -16.138 25.928 1.00 67.00 225 GLY A CA 1
ATOM 1921 C C . GLY A 1 225 ? -21.673 -15.777 25.759 1.00 67.00 225 GLY A C 1
ATOM 1922 O O . GLY A 1 225 ? -20.849 -16.648 25.487 1.00 67.00 2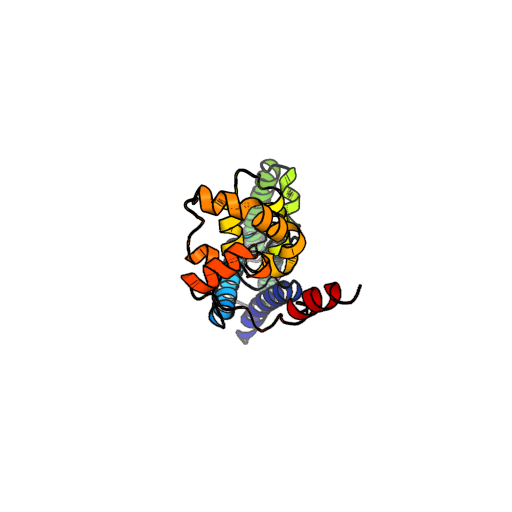25 GLY A O 1
ATOM 1923 N N . ARG A 1 226 ? -21.314 -14.495 25.900 1.00 73.31 226 ARG A N 1
ATOM 1924 C CA . ARG A 1 226 ? -19.942 -14.012 25.700 1.00 73.31 226 ARG A CA 1
ATOM 1925 C C . ARG A 1 226 ? -18.979 -14.626 26.727 1.00 73.31 226 ARG A C 1
ATOM 1927 O O . ARG A 1 226 ? -19.193 -14.496 27.932 1.00 73.31 226 ARG A O 1
ATOM 1934 N N . VAL A 1 227 ? -17.895 -15.245 26.260 1.00 63.81 227 VAL A N 1
ATOM 1935 C CA . VAL A 1 227 ? -16.883 -15.886 27.118 1.00 63.81 227 VAL A CA 1
ATOM 1936 C C . VAL A 1 227 ? -15.710 -14.937 27.367 1.00 63.81 227 VAL A C 1
ATOM 1938 O O . VAL A 1 227 ? -15.208 -14.291 26.448 1.00 63.81 227 VAL A O 1
ATOM 1941 N N . ASP A 1 228 ? -15.259 -14.853 28.619 1.00 62.59 228 ASP A N 1
ATOM 1942 C CA . ASP A 1 228 ? -14.061 -14.096 28.984 1.00 62.59 228 ASP A CA 1
ATOM 1943 C C . ASP A 1 228 ? -12.809 -14.760 28.406 1.00 62.59 228 ASP A C 1
ATOM 1945 O O . ASP A 1 228 ? -12.625 -15.968 28.546 1.00 62.59 228 ASP A O 1
ATOM 1949 N N . ASN A 1 229 ? -11.932 -13.980 27.765 1.00 54.91 229 ASN A N 1
ATOM 1950 C CA . ASN A 1 229 ? -10.696 -14.507 27.194 1.00 54.91 229 ASN A CA 1
ATOM 1951 C C . ASN A 1 229 ? -9.774 -15.011 28.327 1.00 54.91 229 ASN A C 1
ATOM 1953 O O . ASN A 1 229 ? -9.259 -14.199 29.102 1.00 54.91 229 ASN A O 1
ATOM 1957 N N . PRO A 1 230 ? -9.512 -16.327 28.440 1.00 45.59 230 PRO A N 1
ATOM 1958 C CA . PRO A 1 230 ? -8.803 -16.885 29.592 1.00 45.59 230 PRO A CA 1
ATOM 1959 C C . PRO A 1 230 ? -7.318 -16.486 29.648 1.00 45.59 230 PRO A C 1
ATOM 1961 O O . PRO A 1 230 ? -6.689 -16.614 30.695 1.00 45.59 230 PRO A O 1
ATOM 1964 N N . LYS A 1 231 ? -6.742 -15.963 28.553 1.00 47.09 231 LYS A N 1
ATOM 1965 C CA . LYS A 1 231 ? -5.300 -15.668 28.440 1.00 47.09 231 LYS A CA 1
ATOM 1966 C C . LYS A 1 231 ? -4.823 -14.375 29.122 1.00 47.09 231 LYS A C 1
ATOM 1968 O O . LYS A 1 231 ? -3.616 -14.164 29.178 1.00 47.09 231 LYS A O 1
ATOM 1973 N N . LYS A 1 232 ? -5.714 -13.533 29.659 1.00 45.94 232 LYS A N 1
ATOM 1974 C CA . LYS A 1 232 ? -5.351 -12.261 30.324 1.00 45.94 232 LYS A CA 1
ATOM 1975 C C . LYS A 1 232 ? -5.800 -12.147 31.796 1.00 45.94 232 LYS A C 1
ATOM 1977 O O . LYS A 1 232 ? -5.777 -11.063 32.364 1.00 45.94 232 LYS A O 1
ATOM 1982 N N . ARG A 1 233 ? -6.114 -13.263 32.474 1.00 47.16 233 ARG A N 1
ATOM 1983 C CA . ARG A 1 233 ? -6.328 -13.328 33.945 1.00 47.16 233 ARG A CA 1
ATOM 1984 C C . ARG A 1 233 ? -5.029 -13.134 34.766 1.00 47.16 233 ARG A C 1
ATOM 1986 O O . ARG A 1 233 ? -4.724 -13.914 35.660 1.00 47.16 233 ARG A O 1
ATOM 1993 N N . ARG A 1 234 ? -4.222 -12.120 34.466 1.00 38.53 234 ARG A N 1
ATOM 1994 C CA . ARG A 1 234 ? -3.112 -11.671 35.324 1.00 38.53 234 ARG A CA 1
ATOM 1995 C C . ARG A 1 234 ? -3.266 -10.167 35.516 1.00 38.53 234 ARG A C 1
ATOM 1997 O O . ARG A 1 234 ? -2.561 -9.396 34.883 1.00 38.53 234 ARG A O 1
ATOM 2004 N N . GLY A 1 235 ? -4.259 -9.757 36.300 1.00 39.56 235 GLY A N 1
ATOM 2005 C CA . GLY A 1 235 ? -4.460 -8.334 36.589 1.00 39.56 235 GLY A CA 1
ATOM 2006 C C . GLY A 1 235 ? -5.795 -7.953 37.219 1.00 39.56 235 GLY A C 1
ATOM 2007 O O . GLY A 1 235 ? -5.915 -6.839 37.707 1.00 39.56 235 GLY A O 1
ATOM 2008 N N . SER A 1 236 ? -6.793 -8.840 37.258 1.00 38.00 236 SER A N 1
ATOM 2009 C CA . SER A 1 236 ? -7.994 -8.587 38.057 1.00 38.00 236 SER A CA 1
ATOM 2010 C C . SER A 1 236 ? -7.754 -9.073 39.485 1.00 38.00 236 SER A C 1
ATOM 2012 O O . SER A 1 236 ? -7.896 -10.267 39.757 1.00 38.00 236 SER A O 1
ATOM 2014 N N . VAL A 1 237 ? -7.373 -8.149 40.369 1.00 44.62 237 VAL A N 1
ATOM 2015 C CA . VAL A 1 237 ? -7.589 -8.281 41.817 1.00 44.62 237 VAL A CA 1
ATOM 2016 C C . VAL A 1 237 ? -9.055 -8.669 42.005 1.00 44.62 237 VAL A C 1
ATOM 2018 O O . VAL A 1 237 ? -9.945 -8.067 41.395 1.00 44.62 237 VAL A O 1
ATOM 2021 N N . GLY A 1 238 ? -9.301 -9.759 42.726 1.00 36.00 238 GLY A N 1
ATOM 2022 C CA . GLY A 1 238 ? -10.654 -10.258 42.924 1.00 36.00 238 GLY A CA 1
ATOM 2023 C C . GLY A 1 238 ? -11.479 -9.210 43.663 1.00 36.00 238 GLY A C 1
ATOM 2024 O O . GLY A 1 238 ? -11.014 -8.637 44.639 1.00 36.00 238 GLY A O 1
ATOM 2025 N N . VAL A 1 239 ? -12.721 -8.984 43.231 1.00 49.16 239 VAL A N 1
ATOM 2026 C CA . VAL A 1 239 ? -13.695 -8.125 43.936 1.00 49.16 239 VAL A CA 1
ATOM 2027 C C . VAL A 1 239 ? -13.846 -8.544 45.409 1.00 49.16 239 VAL A C 1
ATOM 2029 O O . VAL A 1 239 ? -14.121 -7.714 46.266 1.00 49.16 239 VAL A O 1
ATOM 2032 N N . THR A 1 240 ? -13.569 -9.811 45.725 1.00 45.88 240 THR A N 1
ATOM 2033 C CA . THR A 1 240 ? -13.517 -10.332 47.092 1.00 45.88 240 THR A CA 1
ATOM 2034 C C . THR A 1 240 ? -12.396 -9.714 47.939 1.00 45.88 240 THR A C 1
ATOM 2036 O O . THR A 1 240 ? -12.605 -9.509 49.122 1.00 45.88 240 THR A O 1
ATOM 2039 N N . GLU A 1 241 ? -11.236 -9.359 47.375 1.00 48.28 241 GLU A N 1
ATOM 2040 C CA . GLU A 1 241 ? -10.138 -8.725 48.132 1.00 48.28 241 GLU A CA 1
ATOM 2041 C C . GLU A 1 241 ? -10.392 -7.232 48.398 1.00 48.28 241 GLU A C 1
ATOM 2043 O O . GLU A 1 241 ? -9.921 -6.703 49.399 1.00 48.28 241 GLU A O 1
ATOM 2048 N N . LEU A 1 242 ? -11.176 -6.558 47.545 1.00 47.25 242 LEU A N 1
ATOM 2049 C CA . LEU A 1 242 ? -11.570 -5.158 47.752 1.00 47.25 242 LEU A CA 1
ATOM 2050 C C . LEU A 1 242 ? -12.643 -5.002 48.834 1.00 47.25 242 LEU A C 1
ATOM 2052 O O . LEU A 1 242 ? -12.607 -4.028 49.574 1.00 47.25 242 LEU A O 1
ATOM 2056 N N . LEU A 1 243 ? -13.559 -5.967 48.953 1.00 47.97 243 LEU A N 1
ATOM 2057 C CA . LEU A 1 243 ? -14.602 -5.947 49.985 1.00 47.97 243 LEU A CA 1
ATOM 2058 C C . LEU A 1 243 ? -14.080 -6.398 51.357 1.00 47.97 243 LEU A C 1
ATOM 2060 O O . LEU A 1 243 ? -14.555 -5.917 52.376 1.00 47.97 243 LEU A O 1
ATOM 2064 N N . VAL A 1 244 ? -13.065 -7.268 51.393 1.00 48.28 244 VAL A N 1
ATOM 2065 C CA . VAL A 1 244 ? -12.415 -7.695 52.647 1.00 48.28 244 VAL A CA 1
ATOM 2066 C C . VAL A 1 244 ? -11.533 -6.581 53.237 1.00 48.28 244 VAL A C 1
ATOM 2068 O O . VAL A 1 244 ? -11.347 -6.520 54.446 1.00 48.28 244 VAL A O 1
ATOM 2071 N N . GLY A 1 245 ? -11.024 -5.658 52.412 1.00 42.59 245 GLY A N 1
ATOM 2072 C CA . GLY A 1 245 ? -10.198 -4.533 52.869 1.00 42.59 245 GLY A CA 1
ATOM 2073 C C . GLY A 1 245 ? -10.961 -3.364 53.510 1.00 42.59 245 GLY A C 1
ATOM 2074 O O . GLY A 1 245 ? -10.324 -2.510 54.126 1.00 42.59 245 GLY A O 1
ATOM 2075 N N . GLU A 1 246 ? -12.290 -3.306 53.372 1.00 46.03 246 GLU A N 1
ATOM 2076 C CA . GLU A 1 246 ? -13.136 -2.273 53.998 1.00 46.03 246 GLU A CA 1
ATOM 2077 C C . GLU A 1 246 ? -13.691 -2.685 55.371 1.00 46.03 246 GLU A C 1
ATOM 2079 O O . GLU A 1 246 ? -14.111 -1.813 56.125 1.00 46.03 246 GLU A O 1
ATOM 2084 N N . GLU A 1 247 ? -13.647 -3.969 55.744 1.00 43.53 247 GLU A N 1
ATOM 2085 C CA . GLU A 1 247 ? -14.106 -4.433 57.067 1.00 43.53 247 GLU A CA 1
ATOM 2086 C C . GLU A 1 247 ? -13.022 -4.367 58.166 1.00 43.53 247 GLU A C 1
ATOM 2088 O O . GLU A 1 247 ? -13.337 -4.550 59.340 1.00 43.53 247 GLU A O 1
ATOM 2093 N N . GLU A 1 248 ? -11.764 -4.052 57.828 1.00 43.53 248 GLU A N 1
ATOM 2094 C CA . GLU A 1 248 ? -10.647 -3.953 58.794 1.00 43.53 248 GLU A CA 1
ATOM 2095 C C . GLU A 1 248 ? -10.095 -2.523 59.009 1.00 43.53 248 GLU A C 1
ATOM 2097 O O . GLU A 1 248 ? -8.915 -2.346 59.330 1.00 43.53 248 GLU A O 1
ATOM 2102 N N . ARG A 1 249 ? -10.918 -1.473 58.881 1.00 37.66 249 ARG A N 1
ATOM 2103 C CA . ARG A 1 249 ? -10.551 -0.119 59.348 1.00 37.66 249 ARG A CA 1
ATOM 2104 C C . ARG A 1 249 ? -11.607 0.545 60.213 1.00 37.66 249 ARG A C 1
ATOM 2106 O O . ARG A 1 249 ? -12.786 0.545 59.811 1.00 37.66 249 ARG A O 1
#

Radius of gyration: 26.68 Å; chains: 1; bounding box: 57×42×97 Å